Protein AF-A0A329MQJ5-F1 (afdb_monomer)

Secondary structure (DSSP, 8-state):
--------GGGSSS--EEEETTEEEE--TTTTTTSPPPPBPTTS-B--------------------------------------------------HHHHHHHHHHHHHHHHHHHHHHHHHHHHHHHHHHT-SSHHHHHHHHHHHHHHHHHHHH---HHHHHHHHHHHHHHHHHHHHHHHHHHHHHHHHHTTSGGGTTGGGTHHHHHHHHHHHT--HHHHHIIIIIHHHHHHHHHHHHHHHHHHHHHHHHHH----SS---------S--HHHHHHHHHTT--HHHHHHHHT-

Mean predicted aligned error: 21.63 Å

Foldseek 3Di:
DDDDDDDDPPPPPDDQWDQDPNDTDRDDVVVVPPDDDQDQDPVRDGDDPPDDDDDDPDDDDDDDDDDPDDPPDDDDDDDDDDDDDDDDPDDDDPPPVVVVVVVVVVVVVVVVVVVVVVVVVVVVVQCVVVVHDDPVVSVVVVLQVQLVVCCVVVVHDSVVSSVVSVVVVVVVVVVVVVLVVQLVVLLVVQCVDPLCVPCVVCSVVLSVVCVVVVHHSVVSCCVPCVVVSVVVVVVVVVVVVVVVVVVVVVVVPPPPPDPPDPPPPPLPDDPVLCVVCVVVVHDSNVSSVVVVD

Organism: NCBI:txid450362

Solvent-accessible surface area (backbone atoms only — not comparable to full-atom values): 18579 Å² total; per-residue (Å²): 139,85,82,85,83,83,78,79,79,76,84,79,78,81,77,68,58,56,73,59,94,91,44,75,44,74,65,66,76,73,76,66,71,80,61,81,74,82,58,67,44,99,85,74,47,76,67,77,84,86,79,79,90,75,93,74,91,77,81,78,80,87,78,87,76,87,76,84,73,82,81,80,76,82,80,80,88,76,81,87,80,91,76,92,73,78,88,71,90,72,73,89,68,79,82,54,58,67,58,55,49,53,52,50,51,51,50,53,54,50,52,53,50,53,51,50,51,53,50,50,53,50,51,53,50,50,26,60,74,73,72,40,91,49,70,67,59,45,51,53,50,52,48,52,53,51,11,49,50,46,13,67,76,70,74,46,54,56,68,60,22,43,52,50,52,51,52,52,48,55,50,51,50,51,52,50,49,54,49,52,50,50,53,51,52,48,52,57,56,44,46,73,41,78,86,40,63,63,47,78,84,43,42,70,67,36,48,57,49,19,69,74,70,74,49,51,64,65,58,44,42,46,75,74,40,39,73,58,49,50,55,52,50,52,50,51,50,50,52,51,51,49,53,51,48,51,52,54,48,60,73,67,63,81,76,67,95,60,91,71,72,82,68,69,80,76,65,96,58,55,76,68,53,45,53,50,19,56,73,71,74,41,56,57,73,61,47,55,60,67,73,77,111

Radius of gyration: 38.54 Å; Cα contacts (8 Å, |Δi|>4): 101; chains: 1; bounding box: 88×79×105 Å

Sequence (293 aa):
MKQPINMNLQLFAGETSVEMGGVTFEIDPSELQDRPEPRMGDDGSIEIDEEREGDEDERFDEDEEELHRESGSYQLSGEEHEDRRREEEVKPEKDNSAAKAAIAERKKWQAKLEEEKKKSAATEKLMKLVGVTSLDDLQAKLDAVQAQRIAQESGITPQQAQVQVQQQRELEEMRRDIRNQKFEAEATRLKTDPFFADIDHYREEYQEIAERTGQSLEDVYWAKRGRERMKEREREIEQTLQANRSKKQAAKVDTSVSGGTKQKPKSTLTPDQMAIAKLAGMKPEEYAKYIKK

pLDDT: mean 72.46, std 18.66, range [34.0, 95.0]

Structure (mmCIF, N/CA/C/O backbone):
data_AF-A0A329MQJ5-F1
#
_entry.id   AF-A0A329MQJ5-F1
#
loop_
_atom_site.group_PDB
_atom_site.id
_atom_site.type_symbol
_atom_site.label_atom_id
_atom_site.label_alt_id
_atom_site.label_comp_id
_atom_site.label_asym_id
_atom_site.label_entity_id
_atom_site.label_seq_id
_atom_site.pdbx_PDB_ins_code
_atom_site.Cartn_x
_atom_site.Cartn_y
_atom_site.Cartn_z
_atom_site.occupancy
_atom_site.B_iso_or_equiv
_atom_site.auth_seq_id
_atom_site.auth_comp_id
_atom_site.auth_asym_id
_atom_site.auth_atom_id
_atom_site.pdbx_PDB_model_num
ATOM 1 N N . MET A 1 1 ? -28.995 -15.278 -32.150 1.00 39.53 1 MET A N 1
ATOM 2 C CA . MET A 1 1 ? -30.276 -14.633 -31.795 1.00 39.53 1 MET A CA 1
ATOM 3 C C . MET A 1 1 ? -30.108 -14.029 -30.407 1.00 39.53 1 MET A C 1
ATOM 5 O O . MET A 1 1 ? -29.876 -14.785 -29.477 1.00 39.53 1 MET A O 1
ATOM 9 N N . LYS A 1 2 ? -30.084 -12.696 -30.285 1.00 42.50 2 LYS A N 1
ATOM 10 C CA . LYS A 1 2 ? -29.995 -11.974 -29.002 1.00 42.50 2 LYS A CA 1
ATOM 11 C C . LYS A 1 2 ? -31.377 -11.388 -28.718 1.00 42.50 2 LYS A C 1
ATOM 13 O O . LYS A 1 2 ? -31.898 -10.681 -29.575 1.00 42.50 2 LYS A O 1
ATOM 18 N N . GLN A 1 3 ? -31.972 -11.723 -27.578 1.00 47.84 3 GLN A N 1
ATOM 19 C CA . GLN A 1 3 ? -33.221 -11.101 -27.137 1.00 47.84 3 GLN A CA 1
ATOM 20 C C . GLN A 1 3 ? -32.910 -9.800 -26.381 1.00 47.84 3 GLN A C 1
ATOM 22 O O . GLN A 1 3 ? -31.957 -9.788 -25.598 1.00 47.84 3 GLN A O 1
ATOM 27 N N . PRO A 1 4 ? -33.663 -8.712 -26.613 1.00 53.50 4 PRO A N 1
ATOM 28 C CA . PRO A 1 4 ? -33.534 -7.493 -25.829 1.00 53.50 4 PRO A CA 1
ATOM 29 C C . PRO A 1 4 ? -34.185 -7.672 -24.451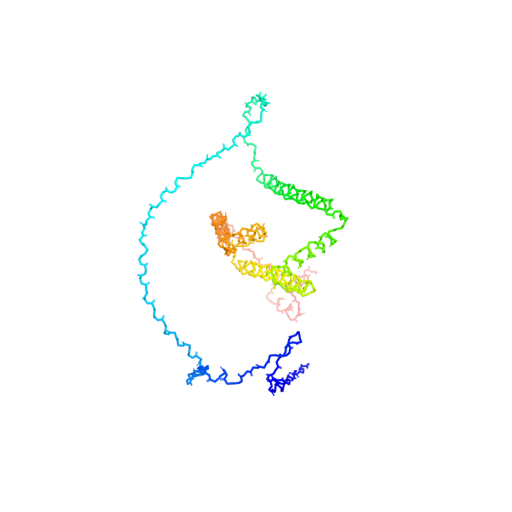 1.00 53.50 4 PRO A C 1
ATOM 31 O O . PRO A 1 4 ? -35.297 -8.186 -24.334 1.00 53.50 4 PRO A O 1
ATOM 34 N N . ILE A 1 5 ? -33.475 -7.238 -23.411 1.00 56.94 5 ILE A N 1
ATOM 35 C CA . ILE A 1 5 ? -33.982 -7.147 -22.040 1.00 56.94 5 ILE A CA 1
ATOM 36 C C . ILE A 1 5 ? -34.772 -5.837 -21.947 1.00 56.94 5 ILE A C 1
ATOM 38 O O . ILE A 1 5 ? -34.187 -4.758 -22.016 1.00 56.94 5 ILE A O 1
ATOM 42 N N . ASN A 1 6 ? -36.096 -5.929 -21.807 1.00 48.50 6 ASN A N 1
ATOM 43 C CA . ASN A 1 6 ? -36.936 -4.789 -21.443 1.00 48.50 6 ASN A CA 1
ATOM 44 C C . ASN A 1 6 ? -36.787 -4.537 -19.939 1.00 48.50 6 ASN A C 1
ATOM 46 O O . ASN A 1 6 ? -37.236 -5.351 -19.133 1.00 48.50 6 ASN A O 1
ATOM 50 N N . MET A 1 7 ? -36.167 -3.418 -19.563 1.00 50.75 7 MET A N 1
ATOM 51 C CA . MET A 1 7 ? -36.185 -2.939 -18.181 1.00 50.75 7 MET A CA 1
ATOM 52 C C . MET A 1 7 ? -37.433 -2.083 -17.965 1.00 50.75 7 MET A C 1
ATOM 54 O O . MET A 1 7 ? -37.649 -1.089 -18.656 1.00 50.75 7 MET A O 1
ATOM 58 N N . ASN A 1 8 ? -38.274 -2.504 -17.024 1.00 47.22 8 ASN A N 1
ATOM 59 C CA . ASN A 1 8 ? -39.517 -1.833 -16.678 1.00 47.22 8 ASN A CA 1
ATOM 60 C C . ASN A 1 8 ? -39.201 -0.677 -15.709 1.00 47.22 8 ASN A C 1
ATOM 62 O O . ASN A 1 8 ? -38.964 -0.903 -14.527 1.00 47.22 8 ASN A O 1
ATOM 66 N N . LEU A 1 9 ? -39.145 0.556 -16.222 1.00 52.09 9 LEU A N 1
ATOM 67 C CA . LEU A 1 9 ? -38.768 1.776 -15.484 1.00 52.09 9 LEU A CA 1
ATOM 68 C C . LEU A 1 9 ? -39.899 2.368 -14.614 1.00 52.09 9 LEU A C 1
ATOM 70 O O . LEU A 1 9 ? -39.769 3.474 -14.103 1.00 52.09 9 LEU A O 1
ATOM 74 N N . GLN A 1 10 ? -41.008 1.653 -14.412 1.00 53.88 10 GLN A N 1
ATOM 75 C CA . GLN A 1 10 ? -42.170 2.167 -13.669 1.00 53.88 10 GLN A CA 1
ATOM 76 C C . GLN A 1 10 ? -42.069 2.075 -12.134 1.00 53.88 10 GLN A C 1
ATOM 78 O O . GLN A 1 10 ? -43.002 2.482 -11.453 1.00 53.88 10 GLN A O 1
ATOM 83 N N . LEU A 1 11 ? -40.959 1.591 -11.569 1.00 51.09 11 LEU A N 1
ATOM 84 C CA . LEU A 1 11 ? -40.804 1.422 -10.113 1.00 51.09 11 LEU A CA 1
ATOM 85 C C . LEU A 1 11 ? -40.218 2.637 -9.366 1.00 51.09 11 LEU A C 1
ATOM 87 O O . LEU A 1 11 ? -40.060 2.566 -8.157 1.00 51.09 11 LEU A O 1
ATOM 91 N N . PHE A 1 12 ? -39.919 3.750 -10.045 1.00 53.41 12 PHE A N 1
ATOM 92 C CA . PHE A 1 12 ? -39.287 4.929 -9.419 1.00 53.41 12 PHE A CA 1
ATOM 93 C C . PHE A 1 12 ? -40.183 6.169 -9.310 1.00 53.41 12 PHE A C 1
ATOM 95 O O . PHE A 1 12 ? -39.727 7.223 -8.878 1.00 53.41 12 PHE A O 1
ATOM 102 N N . ALA A 1 13 ? -41.456 6.068 -9.684 1.00 50.16 13 ALA A N 1
ATOM 103 C CA . ALA A 1 13 ? -42.393 7.182 -9.611 1.00 50.16 13 ALA A CA 1
ATOM 104 C C . ALA A 1 13 ? -43.519 6.841 -8.629 1.00 50.16 13 ALA A C 1
ATOM 106 O O . ALA A 1 13 ? -44.589 6.410 -9.052 1.00 50.16 13 ALA A O 1
ATOM 107 N N . GLY A 1 14 ? -43.291 6.996 -7.320 1.00 51.22 14 GLY A N 1
ATOM 108 C CA . GLY A 1 14 ? -44.418 6.904 -6.388 1.00 51.22 14 GLY A CA 1
ATOM 109 C C . GLY A 1 14 ? -44.156 6.967 -4.889 1.00 51.22 14 GLY A C 1
ATOM 110 O O . GLY A 1 14 ? -45.085 7.312 -4.169 1.00 51.22 14 GLY A O 1
ATOM 111 N N . GLU A 1 15 ? -42.956 6.674 -4.388 1.00 52.16 15 GLU A N 1
ATOM 112 C CA . GLU A 1 15 ? -42.763 6.540 -2.935 1.00 52.16 15 GLU A CA 1
ATOM 113 C C . GLU A 1 15 ? -41.893 7.678 -2.380 1.00 52.16 15 GLU A C 1
ATOM 115 O O . GLU A 1 15 ? -40.676 7.691 -2.527 1.00 52.16 15 GLU A O 1
ATOM 120 N N . THR A 1 16 ? -42.541 8.663 -1.746 1.00 56.72 16 THR A N 1
ATOM 121 C CA . THR A 1 16 ? -41.926 9.810 -1.041 1.00 56.72 16 THR A CA 1
ATOM 122 C C . THR A 1 16 ? -41.470 9.478 0.384 1.00 56.72 16 THR A C 1
ATOM 124 O O . THR A 1 16 ? -41.260 10.372 1.201 1.00 56.72 16 THR A O 1
ATOM 127 N N . SER A 1 17 ? -41.307 8.196 0.701 1.00 53.53 17 SER A N 1
ATOM 128 C CA . SER A 1 17 ? -40.810 7.742 1.997 1.00 53.53 17 SER A CA 1
ATOM 129 C C . SER A 1 17 ? -39.800 6.624 1.792 1.00 53.53 17 SER A C 1
ATOM 131 O O . SER A 1 17 ? -40.142 5.569 1.260 1.00 53.53 17 SER A O 1
ATOM 133 N N . VAL A 1 18 ? -38.562 6.853 2.222 1.00 61.03 18 VAL A N 1
ATOM 134 C CA . VAL A 1 18 ? -37.507 5.835 2.226 1.00 61.03 18 VAL A CA 1
ATOM 135 C C . VAL A 1 18 ? -37.372 5.322 3.653 1.00 61.03 18 VAL A C 1
ATOM 137 O O . VAL A 1 18 ? -37.098 6.092 4.574 1.00 61.03 18 VAL A O 1
ATOM 140 N N . GLU A 1 19 ? -37.587 4.022 3.842 1.00 50.19 19 GLU A N 1
ATOM 141 C CA . GLU A 1 19 ? -37.401 3.361 5.130 1.00 50.19 19 GLU A CA 1
ATOM 142 C C . GLU A 1 19 ? -36.020 2.693 5.149 1.00 50.19 19 GLU A C 1
ATOM 144 O O . GLU A 1 19 ? -35.777 1.689 4.478 1.00 50.19 19 GLU A O 1
ATOM 149 N N . MET A 1 20 ? -35.086 3.274 5.904 1.00 55.41 20 MET A N 1
ATOM 150 C CA . MET A 1 20 ? -33.762 2.694 6.136 1.00 55.41 20 MET A CA 1
ATOM 151 C C . MET A 1 20 ? -33.624 2.365 7.619 1.00 55.41 20 MET A C 1
ATOM 153 O O . MET A 1 20 ? -33.700 3.243 8.474 1.00 55.41 20 MET A O 1
ATOM 157 N N . GLY A 1 21 ? -33.433 1.083 7.935 1.00 55.72 21 GLY A N 1
ATOM 158 C CA . GLY A 1 21 ? -33.165 0.640 9.308 1.00 55.72 21 GLY A CA 1
ATOM 159 C C . GLY A 1 21 ? -34.307 0.888 10.304 1.00 55.72 21 GLY A C 1
ATOM 160 O O . GLY A 1 21 ? -34.035 1.090 11.483 1.00 55.72 21 GLY A O 1
ATOM 161 N N . GLY A 1 22 ? -35.567 0.888 9.851 1.00 61.03 22 GLY A N 1
ATOM 162 C CA . GLY A 1 22 ? -36.739 1.128 10.707 1.00 61.03 22 GLY A CA 1
ATOM 163 C C . GLY A 1 22 ? -36.986 2.602 11.048 1.00 61.03 22 GLY A C 1
ATOM 164 O O . GLY A 1 22 ? -37.765 2.897 11.952 1.00 61.03 22 GLY A O 1
ATOM 165 N N . VAL A 1 23 ? -36.322 3.522 10.342 1.00 42.56 23 VAL A N 1
ATOM 166 C CA . VAL A 1 23 ? -36.586 4.961 10.402 1.00 42.56 23 VAL A CA 1
ATOM 167 C C . VAL A 1 23 ? -37.145 5.399 9.052 1.00 42.56 23 VAL A C 1
ATOM 169 O O . VAL A 1 23 ? -36.488 5.261 8.018 1.00 42.56 23 VAL A O 1
ATOM 172 N N . THR A 1 24 ? -38.373 5.908 9.065 1.00 62.16 24 THR A N 1
ATOM 173 C CA . THR A 1 24 ? -39.039 6.500 7.902 1.00 62.16 24 THR A CA 1
ATOM 174 C C . THR A 1 24 ? -38.598 7.950 7.742 1.00 62.16 24 THR A C 1
ATOM 176 O O . THR A 1 24 ? -38.881 8.778 8.609 1.00 62.16 24 THR A O 1
ATOM 179 N N . PHE A 1 25 ? -37.919 8.261 6.637 1.00 53.84 25 PHE A N 1
ATOM 180 C CA . PHE A 1 25 ? -37.634 9.638 6.235 1.00 53.84 25 PHE A CA 1
ATOM 181 C C . PHE A 1 25 ? -38.758 10.142 5.326 1.00 53.84 25 PHE A C 1
ATOM 183 O O . PHE A 1 25 ? -38.901 9.667 4.198 1.00 53.84 25 PHE A O 1
ATOM 190 N N . GLU A 1 26 ? -39.554 11.092 5.819 1.00 60.88 26 GLU A N 1
ATOM 191 C CA . GLU A 1 26 ? -40.477 11.877 4.994 1.00 60.88 26 GLU A CA 1
ATOM 192 C C . GLU A 1 26 ? -39.685 13.013 4.342 1.00 60.88 26 GLU A C 1
ATOM 194 O O . GLU A 1 26 ? -39.163 13.894 5.024 1.00 60.88 26 GLU A O 1
ATOM 199 N N . ILE A 1 27 ? -39.545 12.963 3.017 1.00 58.12 27 ILE A N 1
ATOM 200 C CA . ILE A 1 27 ? -38.920 14.043 2.250 1.00 58.12 27 ILE A CA 1
ATOM 201 C C . ILE A 1 27 ? -40.009 15.083 1.991 1.00 58.12 27 ILE A C 1
ATOM 203 O O . ILE A 1 27 ? -40.957 14.797 1.258 1.00 58.12 27 ILE A O 1
ATOM 207 N N . ASP A 1 28 ? -39.886 16.268 2.592 1.00 63.62 28 ASP A N 1
ATOM 208 C CA . ASP A 1 28 ? -40.798 17.385 2.340 1.00 63.62 28 ASP A CA 1
ATOM 209 C C . ASP A 1 28 ? -40.612 17.872 0.887 1.00 63.62 28 ASP A C 1
ATOM 211 O O . ASP A 1 28 ? -39.549 18.396 0.535 1.00 63.62 28 ASP A O 1
ATOM 215 N N . PRO A 1 29 ? -41.614 17.700 0.004 1.00 62.28 29 PRO A N 1
ATOM 216 C CA . PRO A 1 29 ? -41.489 18.052 -1.407 1.00 62.28 29 PRO A CA 1
ATOM 217 C C . PRO A 1 29 ? -41.356 19.565 -1.645 1.00 62.28 29 PRO A C 1
ATOM 219 O O . PRO A 1 29 ? -41.064 19.971 -2.771 1.00 62.28 29 PRO A O 1
ATOM 222 N N . SER A 1 30 ? -41.559 20.403 -0.621 1.00 63.78 30 SER A N 1
ATOM 223 C CA . SER A 1 30 ? -41.384 21.854 -0.726 1.00 63.78 30 SER A CA 1
ATOM 224 C C . SER A 1 30 ? -39.915 22.305 -0.691 1.00 63.78 30 SER A C 1
ATOM 226 O O . SER A 1 30 ? -39.595 23.317 -1.311 1.00 63.78 30 SER A O 1
ATOM 228 N N . GLU A 1 31 ? -38.990 21.528 -0.107 1.00 58.69 31 GLU A N 1
ATOM 229 C CA . GLU A 1 31 ? -37.547 21.855 -0.111 1.00 58.69 31 GLU A CA 1
ATOM 230 C C . GLU A 1 31 ? -36.870 21.636 -1.478 1.00 58.69 31 GLU A C 1
ATOM 232 O O . GLU A 1 31 ? -35.771 22.130 -1.729 1.00 58.69 31 GLU A O 1
ATOM 237 N N . LEU A 1 32 ? -37.524 20.924 -2.400 1.00 57.53 32 LEU A N 1
ATOM 238 C CA . LEU A 1 32 ? -37.012 20.673 -3.752 1.00 57.53 32 LEU A CA 1
ATOM 239 C C . LEU A 1 32 ? -37.339 21.784 -4.764 1.00 57.53 32 LEU A C 1
ATOM 241 O O . LEU A 1 32 ? -36.828 21.730 -5.881 1.00 57.53 32 LEU A O 1
ATOM 245 N N . GLN A 1 33 ? -38.156 22.782 -4.401 1.00 59.47 33 GLN A N 1
ATOM 246 C CA . GLN A 1 33 ? -38.598 23.836 -5.330 1.00 59.47 33 GLN A CA 1
ATOM 247 C C . GLN A 1 33 ? -37.603 24.992 -5.516 1.00 59.47 33 GLN A C 1
ATOM 249 O O . GLN A 1 33 ? -37.703 25.693 -6.518 1.00 59.47 33 GLN A O 1
ATOM 254 N N . ASP A 1 34 ? -36.613 25.155 -4.632 1.00 57.91 34 ASP A N 1
ATOM 255 C CA . ASP A 1 34 ? -35.621 26.246 -4.714 1.00 57.91 34 ASP A CA 1
ATOM 256 C C . ASP A 1 34 ? -34.284 25.833 -5.356 1.00 57.91 34 ASP A C 1
ATOM 258 O O . ASP A 1 34 ? -33.310 26.592 -5.354 1.00 57.91 34 ASP A O 1
ATOM 262 N N . ARG A 1 35 ? -34.201 24.633 -5.947 1.00 57.66 35 ARG A N 1
ATOM 263 C CA . ARG A 1 35 ? -33.030 24.266 -6.750 1.00 57.66 35 ARG A CA 1
ATOM 264 C C . ARG A 1 35 ? -33.131 24.924 -8.130 1.00 57.66 35 ARG A C 1
ATOM 266 O O . ARG A 1 35 ? -34.089 24.637 -8.845 1.00 57.66 35 ARG A O 1
ATOM 273 N N . PRO A 1 36 ? -32.159 25.763 -8.537 1.00 60.50 36 PRO A N 1
ATOM 274 C CA . PRO A 1 36 ? -32.173 26.363 -9.864 1.00 60.50 36 PRO A CA 1
ATOM 275 C C . PRO A 1 36 ? -32.143 25.253 -10.916 1.00 60.50 36 PRO A C 1
ATOM 277 O O . PRO A 1 36 ? -31.248 24.403 -10.911 1.00 60.50 36 PRO A O 1
ATOM 280 N N . GLU A 1 37 ? -33.148 25.234 -11.792 1.00 60.88 37 GLU A N 1
ATOM 281 C CA . GLU A 1 37 ? -33.177 24.291 -12.903 1.00 60.88 37 GLU A CA 1
ATOM 282 C C . GLU A 1 37 ? -31.973 24.556 -13.822 1.00 60.88 37 GLU A C 1
ATOM 284 O O . GLU A 1 37 ? -31.730 25.711 -14.193 1.00 60.88 37 GLU A O 1
ATOM 289 N N . PRO A 1 38 ? -31.206 23.519 -14.205 1.00 60.38 38 PRO A N 1
ATOM 290 C CA . PRO A 1 38 ? -30.129 23.683 -15.166 1.00 60.38 38 PRO A CA 1
ATOM 291 C C . PRO A 1 38 ? -30.728 24.140 -16.499 1.00 60.38 38 PRO A C 1
ATOM 293 O O . PRO A 1 38 ? -31.545 23.440 -17.102 1.00 60.38 38 PRO A O 1
ATOM 296 N N . ARG A 1 39 ? -30.333 25.329 -16.960 1.00 61.16 39 ARG A N 1
ATOM 297 C CA . ARG A 1 39 ? -30.711 25.823 -18.286 1.00 61.16 39 ARG A CA 1
ATOM 298 C C . ARG A 1 39 ? -30.027 24.953 -19.339 1.00 61.16 39 ARG A C 1
ATOM 300 O O . ARG A 1 39 ? -28.804 24.867 -19.377 1.00 61.16 39 ARG A O 1
ATOM 307 N N . MET A 1 40 ? -30.821 24.290 -20.177 1.00 54.69 40 MET A N 1
ATOM 308 C CA . MET A 1 40 ? -30.304 23.644 -21.383 1.00 54.69 40 MET A CA 1
ATOM 309 C C . MET A 1 40 ? -30.074 24.702 -22.461 1.00 54.69 40 MET A C 1
ATOM 311 O O . MET A 1 40 ? -30.982 25.481 -22.759 1.00 54.69 40 MET A O 1
ATOM 315 N N . GLY A 1 41 ? -28.879 24.699 -23.051 1.00 63.12 41 GLY A N 1
ATOM 316 C CA . GLY A 1 41 ? -28.589 25.450 -24.267 1.00 63.12 41 GLY A CA 1
ATOM 317 C C . GLY A 1 41 ? -29.381 24.910 -25.464 1.00 63.12 41 GLY A C 1
ATOM 318 O O . GLY A 1 41 ? -29.843 23.767 -25.469 1.00 63.12 41 GLY A O 1
ATOM 319 N N . ASP A 1 42 ? -29.525 25.731 -26.505 1.00 70.06 42 ASP A N 1
ATOM 320 C CA . ASP A 1 42 ? -30.277 25.418 -27.739 1.00 70.06 42 ASP A CA 1
ATOM 321 C C . ASP A 1 42 ? -29.644 24.266 -28.563 1.00 70.06 42 ASP A C 1
ATOM 323 O O . ASP A 1 42 ? -30.228 23.760 -29.520 1.00 70.06 42 ASP A O 1
ATOM 327 N N . ASP A 1 43 ? -28.449 23.805 -28.177 1.00 71.44 43 ASP A N 1
ATOM 328 C CA . ASP A 1 43 ? -27.745 22.651 -28.748 1.00 71.44 43 ASP A CA 1
ATOM 329 C C . ASP A 1 43 ? -27.830 21.372 -27.884 1.00 71.44 43 ASP A C 1
ATOM 331 O O . ASP A 1 43 ? -27.272 20.334 -28.250 1.00 71.44 43 ASP A O 1
ATOM 335 N N . GLY A 1 44 ? -28.551 21.419 -26.757 1.00 63.25 44 GLY A N 1
ATOM 336 C CA . GLY A 1 44 ? -28.695 20.304 -25.820 1.00 63.25 44 GLY A CA 1
ATOM 337 C C . GLY A 1 44 ? -27.508 20.104 -24.873 1.00 63.25 44 GLY A C 1
ATOM 338 O O . GLY A 1 44 ? -27.458 19.082 -24.183 1.00 63.25 44 GLY A O 1
ATOM 339 N N . SER A 1 45 ? -26.559 21.044 -24.817 1.00 62.69 45 SER A N 1
ATOM 340 C CA . SER A 1 45 ? -25.507 21.060 -23.800 1.00 62.69 45 SER A CA 1
ATOM 341 C C . SER A 1 45 ? -25.983 21.740 -22.505 1.00 62.69 45 SER A C 1
ATOM 343 O O . SER A 1 45 ? -26.823 22.642 -22.510 1.00 62.69 45 SER A O 1
ATOM 345 N N . ILE A 1 46 ? -25.504 21.239 -21.362 1.00 53.91 46 ILE A N 1
ATOM 346 C CA . ILE A 1 46 ? -25.746 21.830 -20.040 1.00 53.91 46 ILE A CA 1
ATOM 347 C C . ILE A 1 46 ? -24.663 22.892 -19.844 1.00 53.91 46 ILE A C 1
ATOM 349 O O . ILE A 1 46 ? -23.493 22.545 -19.673 1.00 53.91 46 ILE A O 1
ATOM 353 N N . GLU A 1 47 ? -25.049 24.165 -19.878 1.00 51.31 47 GLU A N 1
ATOM 354 C CA . GLU A 1 47 ? -24.153 25.278 -19.563 1.00 51.31 47 GLU A CA 1
ATOM 355 C C . GLU A 1 47 ? -23.974 25.339 -18.039 1.00 51.31 47 GLU A C 1
ATOM 357 O O . GLU A 1 47 ? -24.900 25.659 -17.291 1.00 51.31 47 GLU A O 1
ATOM 362 N N . ILE A 1 48 ? -22.790 24.948 -17.567 1.00 53.50 48 ILE A N 1
ATOM 363 C CA . ILE A 1 48 ? -22.373 25.146 -16.178 1.00 53.50 48 ILE A CA 1
ATOM 364 C C . ILE A 1 48 ? -21.797 26.558 -16.107 1.00 53.50 48 ILE A C 1
ATOM 366 O O . ILE A 1 48 ? -20.774 26.838 -16.724 1.00 53.50 48 ILE A O 1
ATOM 370 N N . ASP A 1 49 ? -22.493 27.431 -15.386 1.00 50.41 49 ASP A N 1
ATOM 371 C CA . ASP A 1 49 ? -22.138 28.835 -15.185 1.00 50.41 49 ASP A CA 1
ATOM 372 C C . ASP A 1 49 ? -20.877 28.926 -14.298 1.00 50.41 49 ASP A C 1
ATOM 374 O O . ASP A 1 49 ? -20.949 28.938 -13.067 1.00 50.41 49 ASP A O 1
ATOM 378 N N . GLU A 1 50 ? -19.694 28.879 -14.919 1.00 55.94 50 GLU A N 1
ATOM 379 C CA . GLU A 1 50 ? -18.396 29.133 -14.280 1.00 55.94 50 GLU A CA 1
ATOM 380 C C . GLU A 1 50 ? -18.155 30.647 -14.146 1.00 55.94 50 GLU A C 1
ATOM 382 O O . GLU A 1 50 ? -17.233 31.203 -14.733 1.00 55.94 50 GLU A O 1
ATOM 387 N N . GLU A 1 51 ? -18.959 31.327 -13.331 1.00 52.81 51 GLU A N 1
ATOM 388 C CA . GLU A 1 51 ? -18.605 32.651 -12.810 1.00 52.81 51 GLU A CA 1
ATOM 389 C C . GLU A 1 51 ? -18.549 32.610 -11.281 1.00 52.81 51 GLU A C 1
ATOM 391 O O . GLU A 1 51 ? -19.518 32.854 -10.561 1.00 52.81 51 GLU A O 1
ATOM 396 N N . ARG A 1 52 ? -17.355 32.307 -10.765 1.00 47.34 52 ARG A N 1
ATOM 397 C CA . ARG A 1 52 ? -16.941 32.756 -9.435 1.00 47.34 52 ARG A CA 1
ATOM 398 C C . ARG A 1 52 ? -15.488 33.212 -9.489 1.00 47.34 52 ARG A C 1
ATOM 400 O O . ARG A 1 52 ? -14.583 32.516 -9.041 1.00 47.34 52 ARG A O 1
ATOM 407 N N . GLU A 1 53 ? -15.301 34.402 -10.056 1.00 51.19 53 GLU A N 1
ATOM 408 C CA . GLU A 1 53 ? -14.164 35.263 -9.740 1.00 51.19 53 GLU A CA 1
ATOM 409 C C . GLU A 1 53 ? -14.217 35.605 -8.246 1.00 51.19 53 GLU A C 1
ATOM 411 O O . GLU A 1 53 ? -15.208 36.122 -7.727 1.00 51.19 53 GLU A O 1
ATOM 416 N N . GLY A 1 54 ? -13.144 35.259 -7.547 1.00 43.97 54 GLY A N 1
ATOM 417 C CA . GLY A 1 54 ? -12.884 35.627 -6.166 1.00 43.97 54 GLY A CA 1
ATOM 418 C C . GLY A 1 54 ? -11.398 35.904 -6.036 1.00 43.97 54 GLY A C 1
ATOM 419 O O . GLY A 1 54 ? -10.646 35.031 -5.614 1.00 43.97 54 GLY A O 1
ATOM 420 N N . ASP A 1 55 ? -11.005 37.098 -6.473 1.00 48.62 55 ASP A N 1
ATOM 421 C CA . ASP A 1 55 ? -9.734 37.734 -6.145 1.00 48.62 55 ASP A CA 1
ATOM 422 C C . ASP A 1 55 ? -9.654 37.944 -4.628 1.00 48.62 55 ASP A C 1
ATOM 424 O O . ASP A 1 55 ? -10.299 38.846 -4.096 1.00 48.62 55 ASP A O 1
ATOM 428 N N . GLU A 1 56 ? -8.830 37.158 -3.937 1.00 49.47 56 GLU A N 1
ATOM 429 C CA . GLU A 1 56 ? -8.272 37.551 -2.642 1.00 49.47 56 GLU A CA 1
ATOM 430 C C . GLU A 1 56 ? -6.765 37.254 -2.635 1.00 49.47 56 GLU A C 1
ATOM 432 O O . GLU A 1 56 ? -6.302 36.141 -2.385 1.00 49.47 56 GLU A O 1
ATOM 437 N N . ASP A 1 57 ? -6.005 38.303 -2.963 1.00 47.66 57 ASP A N 1
ATOM 438 C CA . ASP A 1 57 ? -4.577 38.463 -2.695 1.00 47.66 57 ASP A CA 1
ATOM 439 C C . ASP A 1 57 ? -4.316 38.392 -1.174 1.00 47.66 57 ASP A C 1
ATOM 441 O O . ASP A 1 57 ? -4.221 39.419 -0.495 1.00 47.66 57 ASP A O 1
ATOM 445 N N . GLU A 1 58 ? -4.150 37.194 -0.614 1.00 47.53 58 GLU A N 1
ATOM 446 C CA . GLU A 1 58 ? -3.526 37.038 0.705 1.00 47.53 58 GLU A CA 1
ATOM 447 C C . GLU A 1 58 ? -2.001 36.983 0.557 1.00 47.53 58 GLU A C 1
ATOM 449 O O . GLU A 1 58 ? -1.381 35.949 0.298 1.00 47.53 58 GLU A O 1
ATOM 454 N N . ARG A 1 59 ? -1.384 38.155 0.735 1.00 45.94 59 ARG A N 1
ATOM 455 C CA . ARG A 1 59 ? 0.043 38.293 1.033 1.00 45.94 59 ARG A CA 1
ATOM 456 C C . ARG A 1 59 ? 0.307 37.652 2.393 1.00 45.94 59 ARG A C 1
ATOM 458 O O . ARG A 1 59 ? -0.032 38.231 3.420 1.00 45.94 59 ARG A O 1
ATOM 465 N N . PHE A 1 60 ? 0.905 36.467 2.392 1.00 40.31 60 PHE A N 1
ATOM 466 C CA . PHE A 1 60 ? 1.481 35.886 3.598 1.00 40.31 60 PHE A CA 1
ATOM 467 C C . PHE A 1 60 ? 2.834 36.549 3.852 1.00 40.31 60 PHE A C 1
ATOM 469 O O . PHE A 1 60 ? 3.793 36.323 3.113 1.00 40.31 60 PHE A O 1
ATOM 476 N N . ASP A 1 61 ? 2.871 37.404 4.871 1.00 43.25 61 ASP A N 1
ATOM 477 C CA . ASP A 1 61 ? 4.102 37.929 5.442 1.00 43.25 61 ASP A CA 1
ATOM 478 C C . ASP A 1 61 ? 4.945 36.758 5.982 1.00 43.25 61 ASP A C 1
ATOM 480 O O . ASP A 1 61 ? 4.486 35.928 6.772 1.00 43.25 61 ASP A O 1
ATOM 484 N N . GLU A 1 62 ? 6.179 36.672 5.486 1.00 48.84 62 GLU A N 1
ATOM 485 C CA . GLU A 1 62 ? 7.231 35.784 5.971 1.00 48.84 62 GLU A CA 1
ATOM 486 C C . GLU A 1 62 ? 7.702 36.269 7.349 1.00 48.84 62 GLU A C 1
ATOM 488 O O . GLU A 1 62 ? 8.579 37.125 7.435 1.00 48.84 62 GLU A O 1
ATOM 493 N N . ASP A 1 63 ? 7.152 35.700 8.423 1.00 46.25 63 ASP A N 1
ATOM 494 C CA . ASP A 1 63 ? 7.781 35.762 9.744 1.00 46.25 63 ASP A CA 1
ATOM 495 C C . ASP A 1 63 ? 8.597 34.482 9.992 1.00 46.25 63 ASP A C 1
ATOM 497 O O . ASP A 1 63 ? 8.094 33.397 10.298 1.00 46.25 63 ASP A O 1
ATOM 501 N N . GLU A 1 64 ? 9.906 34.652 9.808 1.00 53.94 64 GLU A N 1
ATOM 502 C CA . GLU A 1 64 ? 11.006 33.801 10.255 1.00 53.94 64 GLU A CA 1
ATOM 503 C C . GLU A 1 64 ? 10.935 33.591 11.784 1.00 53.94 64 GLU A C 1
ATOM 505 O O . GLU A 1 64 ? 11.438 34.400 12.563 1.00 53.94 64 GLU A O 1
ATOM 510 N N . GLU A 1 65 ? 10.360 32.473 12.242 1.00 47.66 65 GLU A N 1
ATOM 511 C CA . GLU A 1 65 ? 10.624 31.952 13.591 1.00 47.66 65 GLU A CA 1
ATOM 512 C C . GLU A 1 65 ? 11.560 30.736 13.539 1.00 47.66 65 GLU A C 1
ATOM 514 O O . GLU A 1 65 ? 11.188 29.587 13.279 1.00 47.66 65 GLU A O 1
ATOM 519 N N . GLU A 1 66 ? 12.824 31.033 13.826 1.00 49.81 66 GLU A N 1
ATOM 520 C CA . GLU A 1 66 ? 13.931 30.120 14.079 1.00 49.81 66 GLU A CA 1
ATOM 521 C C . GLU A 1 66 ? 13.661 29.276 15.344 1.00 49.81 66 GLU A C 1
ATOM 523 O O . GLU A 1 66 ? 14.081 29.595 16.458 1.00 49.81 66 GLU A O 1
ATOM 528 N N . LEU A 1 67 ? 12.945 28.158 15.193 1.00 44.25 67 LEU A N 1
ATOM 529 C CA . LEU A 1 67 ? 12.773 27.177 16.268 1.00 44.25 67 LEU A CA 1
ATOM 530 C C . LEU A 1 67 ? 14.028 26.307 16.425 1.00 44.25 67 LEU A C 1
ATOM 532 O O . LEU A 1 67 ? 14.151 25.208 15.877 1.00 44.25 67 LEU A O 1
ATOM 536 N N . HIS A 1 68 ? 14.940 26.795 17.265 1.00 49.00 68 HIS A N 1
ATOM 537 C CA . HIS A 1 68 ? 15.951 26.009 17.968 1.00 49.00 68 HIS A CA 1
ATOM 538 C C . HIS A 1 68 ? 15.296 24.801 18.667 1.00 49.00 68 HIS A C 1
ATOM 540 O O . HIS A 1 68 ? 14.744 24.917 19.762 1.00 49.00 68 HIS A O 1
ATOM 546 N N . ARG A 1 69 ? 15.380 23.607 18.063 1.00 44.22 69 ARG A N 1
ATOM 547 C CA . ARG A 1 69 ? 15.071 22.347 18.753 1.00 44.22 69 ARG A CA 1
ATOM 548 C C . ARG A 1 69 ? 16.354 21.601 19.086 1.00 44.22 69 ARG A C 1
ATOM 550 O O . ARG A 1 69 ? 16.944 20.895 18.274 1.00 44.22 69 ARG A O 1
ATOM 557 N N . GLU A 1 70 ? 16.758 21.816 20.328 1.00 39.22 70 GLU A N 1
ATOM 558 C CA . GLU A 1 70 ? 17.787 21.115 21.078 1.00 39.22 70 GLU A CA 1
ATOM 559 C C . GLU A 1 70 ? 17.605 19.590 20.963 1.00 39.22 70 GLU A C 1
ATOM 561 O O . GLU A 1 70 ? 16.664 18.990 21.485 1.00 39.22 70 GLU A O 1
ATOM 566 N N . SER A 1 71 ? 18.511 18.958 20.215 1.00 37.59 71 SER A N 1
ATOM 567 C CA . SER A 1 71 ? 18.613 17.508 20.068 1.00 37.59 71 SER A CA 1
ATOM 568 C C . SER A 1 71 ? 19.173 16.898 21.356 1.00 37.59 71 SER A C 1
ATOM 570 O O . SER A 1 71 ? 20.375 16.658 21.476 1.00 37.59 71 SER A O 1
ATOM 572 N N . GLY A 1 72 ? 18.296 16.617 22.319 1.00 34.50 72 GLY A N 1
ATOM 573 C CA . GLY A 1 72 ? 18.605 15.808 23.497 1.00 34.50 72 GLY A CA 1
ATOM 574 C C . GLY A 1 72 ? 18.774 14.329 23.136 1.00 34.50 72 GLY A C 1
ATOM 575 O O . GLY A 1 72 ? 17.834 13.542 23.239 1.00 34.50 72 GLY A O 1
ATOM 576 N N . SER A 1 73 ? 19.975 13.935 22.705 1.00 36.88 73 SER A N 1
ATOM 577 C CA . SER A 1 73 ? 20.345 12.531 22.524 1.00 36.88 73 SER A CA 1
ATOM 578 C C . SER A 1 73 ? 20.606 11.876 23.883 1.00 36.88 73 SER A C 1
ATOM 580 O O . SER A 1 73 ? 21.658 12.082 24.489 1.00 36.88 73 SER A O 1
ATOM 582 N N . TYR A 1 74 ? 19.672 11.049 24.351 1.00 39.47 74 TYR A N 1
ATOM 583 C CA . TYR A 1 74 ? 19.930 10.110 25.441 1.00 39.47 74 TYR A CA 1
ATOM 584 C C . TYR A 1 74 ? 20.867 9.001 24.939 1.00 39.47 74 TYR A C 1
ATOM 586 O O . TYR A 1 74 ? 20.445 8.045 24.290 1.00 39.47 74 TYR A O 1
ATOM 594 N N . GLN A 1 75 ? 22.159 9.150 25.235 1.00 38.84 75 GLN A N 1
ATOM 595 C CA . GLN A 1 75 ? 23.152 8.085 25.143 1.00 38.84 75 GLN A CA 1
ATOM 596 C C . GLN A 1 75 ? 22.908 7.085 26.280 1.00 38.84 75 GLN A C 1
ATOM 598 O O . GLN A 1 75 ? 23.246 7.342 27.434 1.00 38.84 75 GLN A O 1
ATOM 603 N N . LEU A 1 76 ? 22.330 5.928 25.957 1.00 40.38 76 LEU A N 1
ATOM 604 C CA . LEU A 1 76 ? 22.427 4.746 26.808 1.00 40.38 76 LEU A CA 1
ATOM 605 C C . LEU A 1 76 ? 23.731 4.020 26.467 1.00 40.38 76 LEU A C 1
ATOM 607 O O . LEU A 1 76 ? 23.854 3.346 25.449 1.00 40.38 76 LEU A O 1
ATOM 611 N N . SER A 1 77 ? 24.703 4.253 27.347 1.00 46.06 77 SER A N 1
ATOM 612 C CA . SER A 1 77 ? 25.932 3.492 27.548 1.00 46.06 77 SER A CA 1
ATOM 613 C C . SER A 1 77 ? 25.648 1.986 27.627 1.00 46.06 77 SER A C 1
ATOM 615 O O . SER A 1 77 ? 24.849 1.543 28.453 1.00 46.06 77 SER A O 1
ATOM 617 N N . GLY A 1 78 ? 26.310 1.220 26.760 1.00 34.00 78 GLY A N 1
ATOM 618 C CA . GLY A 1 78 ? 26.319 -0.240 26.736 1.00 34.00 78 GLY A CA 1
ATOM 619 C C . GLY A 1 78 ? 27.694 -0.728 26.288 1.00 34.00 78 GLY A C 1
ATOM 620 O O . GLY A 1 78 ? 27.918 -0.935 25.101 1.00 34.00 78 GLY A O 1
ATOM 621 N N . GLU A 1 79 ? 28.594 -0.772 27.266 1.00 39.12 79 GLU A N 1
ATOM 622 C CA . GLU A 1 79 ? 29.851 -1.522 27.400 1.00 39.12 79 GLU A CA 1
ATOM 623 C C . GLU A 1 79 ? 30.418 -2.270 26.171 1.00 39.12 79 GLU A C 1
ATOM 625 O O . GLU A 1 79 ? 29.875 -3.254 25.675 1.00 39.12 79 GLU A O 1
ATOM 630 N N . GLU A 1 80 ? 31.585 -1.774 25.750 1.00 43.41 80 GLU A N 1
ATOM 631 C CA . GLU A 1 80 ? 32.823 -2.492 25.414 1.00 43.41 80 GLU A CA 1
ATOM 632 C C . GLU A 1 80 ? 32.750 -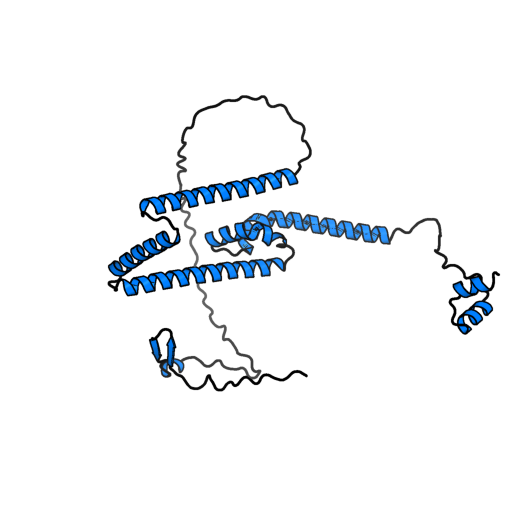3.976 25.004 1.00 43.41 80 GLU A C 1
ATOM 634 O O . GLU A 1 80 ? 32.631 -4.884 25.822 1.00 43.41 80 GLU A O 1
ATOM 639 N N . HIS A 1 81 ? 33.089 -4.224 23.737 1.00 37.47 81 HIS A N 1
ATOM 640 C CA . HIS A 1 81 ? 34.114 -5.219 23.424 1.00 37.47 81 HIS A CA 1
ATOM 641 C C . HIS A 1 81 ? 34.909 -4.762 22.191 1.00 37.47 81 HIS A C 1
ATOM 643 O O . HIS A 1 81 ? 34.436 -4.830 21.056 1.00 37.47 81 HIS A O 1
ATOM 649 N N . GLU A 1 82 ? 36.125 -4.255 22.427 1.00 43.84 82 GLU A N 1
ATOM 650 C CA . GLU A 1 82 ? 37.152 -4.108 21.394 1.00 43.84 82 GLU A CA 1
ATOM 651 C C . GLU A 1 82 ? 37.512 -5.502 20.867 1.00 43.84 82 GLU A C 1
ATOM 653 O O . GLU A 1 82 ? 38.059 -6.323 21.601 1.00 43.84 82 GLU A O 1
ATOM 658 N N . ASP A 1 83 ? 37.275 -5.749 19.580 1.00 39.06 83 ASP A N 1
ATOM 659 C CA . ASP A 1 83 ? 37.939 -6.831 18.859 1.00 39.06 83 ASP A CA 1
ATOM 660 C C . ASP A 1 83 ? 38.639 -6.228 17.634 1.00 39.06 83 ASP A C 1
ATOM 662 O O . ASP A 1 83 ? 38.100 -6.110 16.531 1.00 39.06 83 ASP A O 1
ATOM 666 N N . ARG A 1 84 ? 39.871 -5.758 17.872 1.00 46.50 84 ARG A N 1
ATOM 667 C CA . ARG A 1 84 ? 40.806 -5.285 16.846 1.00 46.50 84 ARG A CA 1
ATOM 668 C C . ARG A 1 84 ? 41.175 -6.445 15.921 1.00 46.50 84 ARG A C 1
ATOM 670 O O . ARG A 1 84 ? 42.179 -7.125 16.132 1.00 46.50 84 ARG A O 1
ATOM 677 N N . ARG A 1 85 ? 40.425 -6.631 14.836 1.00 43.69 85 ARG A N 1
ATOM 678 C CA . ARG A 1 85 ? 40.877 -7.407 13.674 1.00 43.69 85 ARG A CA 1
ATOM 679 C C . ARG A 1 85 ? 41.266 -6.476 12.535 1.00 43.69 85 ARG A C 1
ATOM 681 O O . ARG A 1 85 ? 40.440 -6.051 11.743 1.00 43.69 85 ARG A O 1
ATOM 688 N N . ARG A 1 86 ? 42.568 -6.181 12.532 1.00 39.34 86 ARG A N 1
ATOM 689 C CA . ARG A 1 86 ? 43.465 -5.997 11.382 1.00 39.34 86 ARG A CA 1
ATOM 690 C C . ARG A 1 86 ? 42.746 -5.950 10.025 1.00 39.34 86 ARG A C 1
ATOM 692 O O . ARG A 1 86 ? 42.326 -6.982 9.511 1.00 39.34 86 ARG A O 1
ATOM 699 N N . GLU A 1 87 ? 42.673 -4.747 9.464 1.00 43.62 87 GLU A N 1
ATOM 700 C CA . GLU A 1 87 ? 42.306 -4.486 8.075 1.00 43.62 87 GLU A CA 1
ATOM 701 C C . GLU A 1 87 ? 43.278 -5.230 7.151 1.00 43.62 87 GLU A C 1
ATOM 703 O O . GLU A 1 87 ? 44.455 -4.886 7.035 1.00 43.62 87 GLU A O 1
ATOM 708 N N . GLU A 1 88 ? 42.790 -6.299 6.535 1.00 42.81 88 GLU A N 1
ATOM 709 C CA . GLU A 1 88 ? 43.408 -6.899 5.363 1.00 42.81 88 GLU A CA 1
ATOM 710 C C . GLU A 1 88 ? 42.643 -6.332 4.162 1.00 42.81 88 GLU A C 1
ATOM 712 O O . GLU A 1 88 ? 41.441 -6.563 4.019 1.00 42.81 88 GLU A O 1
ATOM 717 N N . GLU A 1 89 ? 43.312 -5.511 3.348 1.00 47.31 89 GLU A N 1
ATOM 718 C CA . GLU A 1 89 ? 42.773 -4.971 2.098 1.00 47.31 89 GLU A CA 1
ATOM 719 C C . GLU A 1 89 ? 42.408 -6.124 1.150 1.00 47.31 89 GLU A C 1
ATOM 721 O O . GLU A 1 89 ? 43.229 -6.635 0.381 1.00 47.31 89 GLU A O 1
ATOM 726 N N . VAL A 1 90 ? 41.146 -6.550 1.201 1.00 40.06 90 VAL A N 1
ATOM 727 C CA . VAL A 1 90 ? 40.573 -7.487 0.238 1.00 40.06 90 VAL A CA 1
ATOM 728 C C . VAL A 1 90 ? 40.242 -6.705 -1.032 1.00 40.06 90 VAL A C 1
ATOM 730 O O . VAL A 1 90 ? 39.385 -5.823 -1.047 1.00 40.06 90 VAL A O 1
ATOM 733 N N . LYS A 1 91 ? 40.959 -7.035 -2.112 1.00 44.84 91 LYS A N 1
ATOM 734 C CA . LYS A 1 91 ? 40.703 -6.569 -3.484 1.00 44.84 91 LYS A CA 1
ATOM 735 C C . LYS A 1 91 ? 39.207 -6.678 -3.824 1.00 44.84 91 LYS A C 1
ATOM 737 O O . LYS A 1 91 ? 38.590 -7.660 -3.418 1.00 44.84 91 LYS A O 1
ATOM 742 N N . PRO A 1 92 ? 38.631 -5.744 -4.608 1.00 43.81 92 PRO A N 1
ATOM 743 C CA . PRO A 1 92 ? 37.202 -5.732 -4.899 1.00 43.81 92 PRO A CA 1
ATOM 744 C C . PRO A 1 92 ? 36.823 -6.960 -5.731 1.00 43.81 92 PRO A C 1
ATOM 746 O O . PRO A 1 92 ? 36.989 -7.005 -6.952 1.00 43.81 92 PRO A O 1
ATOM 749 N N . GLU A 1 93 ? 36.339 -7.989 -5.044 1.00 52.50 93 GLU A N 1
ATOM 750 C CA . GLU A 1 93 ? 35.635 -9.106 -5.645 1.00 52.50 93 GLU A CA 1
ATOM 751 C C . GLU A 1 93 ? 34.334 -8.560 -6.233 1.00 52.50 93 GLU A C 1
ATOM 753 O O . GLU A 1 93 ? 33.609 -7.813 -5.578 1.00 52.50 93 GLU A O 1
ATOM 758 N N . LYS A 1 94 ? 34.097 -8.884 -7.506 1.00 56.22 94 LYS A N 1
ATOM 759 C CA . LYS A 1 94 ? 32.960 -8.447 -8.324 1.00 56.22 94 LYS A CA 1
ATOM 760 C C . LYS A 1 94 ? 31.698 -8.275 -7.478 1.00 56.22 94 LYS A C 1
ATOM 762 O O . LYS A 1 94 ? 31.174 -9.255 -6.951 1.00 56.22 94 LYS A O 1
ATOM 767 N N . ASP A 1 95 ? 31.222 -7.034 -7.391 1.00 54.69 95 ASP A N 1
ATOM 768 C CA . ASP A 1 95 ? 29.972 -6.659 -6.740 1.00 54.69 95 ASP A CA 1
ATOM 769 C C . ASP A 1 95 ? 28.820 -7.514 -7.280 1.00 54.69 95 ASP A C 1
ATOM 771 O O . ASP A 1 95 ? 28.199 -7.204 -8.297 1.00 54.69 95 ASP A O 1
ATOM 775 N N . ASN A 1 96 ? 28.516 -8.609 -6.584 1.00 60.69 96 ASN A N 1
ATOM 776 C CA . ASN A 1 96 ? 27.292 -9.368 -6.781 1.00 60.69 96 ASN A CA 1
ATOM 777 C C . ASN A 1 96 ? 26.144 -8.523 -6.218 1.00 60.69 96 ASN A C 1
ATOM 779 O O . ASN A 1 96 ? 25.669 -8.740 -5.102 1.00 60.69 96 ASN A O 1
ATOM 783 N N . SER A 1 97 ? 25.710 -7.529 -6.994 1.00 63.47 97 SER A N 1
ATOM 784 C CA . SER A 1 97 ? 24.556 -6.676 -6.691 1.00 63.47 97 SER A CA 1
ATOM 785 C C . SER A 1 97 ? 23.314 -7.510 -6.363 1.00 63.47 97 SER A C 1
ATOM 787 O O . SER A 1 97 ? 22.578 -7.171 -5.442 1.00 63.47 97 SER A O 1
ATOM 789 N N . ALA A 1 98 ? 23.154 -8.665 -7.018 1.00 62.53 98 ALA A N 1
ATOM 790 C CA . ALA A 1 98 ? 22.114 -9.648 -6.726 1.00 62.53 98 ALA A CA 1
ATOM 791 C C . ALA A 1 98 ? 22.214 -10.235 -5.303 1.00 62.53 98 ALA A C 1
ATOM 793 O O . ALA A 1 98 ? 21.200 -10.396 -4.630 1.00 62.53 98 ALA A O 1
ATOM 794 N N . ALA A 1 99 ? 23.425 -10.503 -4.803 1.00 65.69 99 ALA A N 1
ATOM 795 C CA . ALA A 1 99 ? 23.620 -10.986 -3.435 1.00 65.69 99 ALA A CA 1
ATOM 796 C C . ALA A 1 99 ? 23.338 -9.882 -2.403 1.00 65.69 99 ALA A C 1
ATOM 798 O O . ALA A 1 99 ? 22.710 -10.144 -1.380 1.00 65.69 99 ALA A O 1
ATO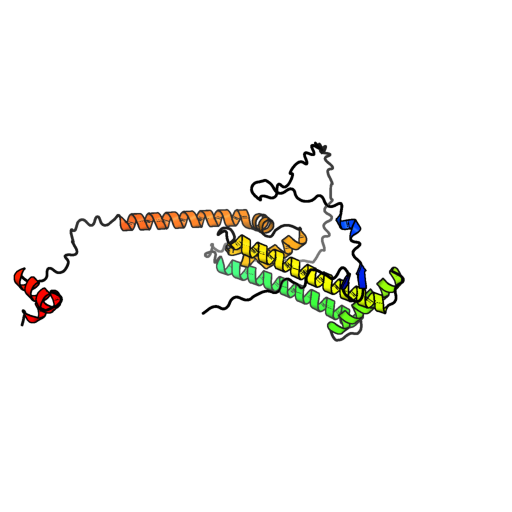M 799 N N . LYS A 1 100 ? 23.736 -8.632 -2.684 1.00 69.62 100 LYS A N 1
ATOM 800 C CA . LYS A 1 100 ? 23.409 -7.475 -1.831 1.00 69.62 100 LYS A CA 1
ATOM 801 C C . LYS A 1 100 ? 21.898 -7.202 -1.792 1.00 69.62 100 LYS A C 1
ATOM 803 O O . LYS A 1 100 ? 21.368 -6.960 -0.710 1.00 69.62 100 LYS A O 1
ATOM 808 N N . ALA A 1 101 ? 21.205 -7.312 -2.927 1.00 70.06 101 ALA A N 1
ATOM 809 C CA . ALA A 1 101 ? 19.749 -7.181 -3.013 1.00 70.06 101 ALA A CA 1
ATOM 810 C C . ALA A 1 101 ? 19.026 -8.280 -2.217 1.00 70.06 101 ALA A C 1
ATOM 812 O O . ALA A 1 101 ? 18.190 -7.971 -1.373 1.00 70.06 101 ALA A O 1
ATOM 813 N N . ALA A 1 102 ? 19.430 -9.545 -2.374 1.00 71.00 102 ALA A N 1
ATOM 814 C CA . ALA A 1 102 ? 18.859 -10.657 -1.611 1.00 71.00 102 ALA A CA 1
ATOM 815 C C . ALA A 1 102 ? 19.086 -10.518 -0.090 1.00 71.00 102 ALA A C 1
ATOM 817 O O . ALA A 1 102 ? 18.211 -10.838 0.714 1.00 71.00 102 ALA A O 1
ATOM 818 N N . ILE A 1 103 ? 20.250 -10.005 0.332 1.00 75.69 103 ILE A N 1
ATOM 819 C CA . ILE A 1 103 ? 20.527 -9.712 1.748 1.00 75.69 103 ILE A CA 1
ATOM 820 C C . ILE A 1 103 ? 19.638 -8.567 2.256 1.00 75.69 103 ILE A C 1
ATOM 822 O O . ILE A 1 103 ? 19.148 -8.637 3.385 1.00 75.69 103 ILE A O 1
ATOM 826 N N . ALA A 1 104 ? 19.415 -7.526 1.450 1.00 74.31 104 ALA A N 1
ATOM 827 C CA . ALA A 1 104 ? 18.542 -6.412 1.809 1.00 74.31 104 ALA A CA 1
ATOM 828 C C . ALA A 1 104 ? 17.079 -6.860 1.951 1.00 74.31 104 ALA A C 1
ATOM 830 O O . ALA A 1 104 ? 16.440 -6.534 2.952 1.00 74.31 104 ALA A O 1
ATOM 831 N N . GLU A 1 105 ? 16.575 -7.675 1.023 1.00 75.00 105 GLU A N 1
ATOM 832 C CA . GLU A 1 105 ? 15.243 -8.278 1.131 1.00 75.00 105 GLU A CA 1
ATOM 833 C C . GLU A 1 105 ? 15.128 -9.148 2.382 1.00 75.00 105 GLU A C 1
ATOM 835 O O . GLU A 1 105 ? 14.200 -8.978 3.172 1.00 75.00 105 GLU A O 1
ATOM 840 N N . ARG A 1 106 ? 16.111 -10.018 2.642 1.00 82.38 106 ARG A N 1
ATOM 841 C CA . ARG A 1 106 ? 16.124 -10.852 3.852 1.00 82.38 106 ARG A CA 1
ATOM 842 C C . ARG A 1 106 ? 16.084 -10.018 5.134 1.00 82.38 106 ARG A C 1
ATOM 844 O O . ARG A 1 106 ? 15.384 -10.393 6.072 1.00 82.38 106 ARG A O 1
ATOM 851 N N . LYS A 1 107 ? 16.803 -8.892 5.185 1.00 83.44 107 LYS A N 1
ATOM 852 C CA . LYS A 1 107 ? 16.753 -7.963 6.325 1.00 83.44 107 LYS A CA 1
ATOM 853 C C . LYS A 1 107 ? 15.375 -7.317 6.480 1.00 83.44 107 LYS A C 1
ATOM 855 O O . LYS A 1 107 ? 14.889 -7.248 7.604 1.00 83.44 107 LYS A O 1
ATOM 860 N N . LYS A 1 108 ? 14.727 -6.901 5.384 1.00 80.50 108 LYS A N 1
ATOM 861 C CA . LYS A 1 108 ? 13.346 -6.379 5.422 1.00 80.50 108 LYS A CA 1
ATOM 862 C C . LYS A 1 108 ? 12.377 -7.424 5.988 1.00 80.50 108 LYS A C 1
ATOM 864 O O . LYS A 1 108 ? 11.602 -7.112 6.887 1.00 80.50 108 LYS A O 1
ATOM 869 N N . TRP A 1 109 ? 12.481 -8.674 5.537 1.00 80.50 109 TRP A N 1
ATOM 870 C CA . TRP A 1 109 ? 11.673 -9.781 6.057 1.00 80.50 109 TRP A CA 1
ATOM 871 C C . TRP A 1 109 ? 11.917 -10.050 7.544 1.00 80.50 109 TRP A C 1
ATOM 873 O O . TRP A 1 109 ? 10.968 -10.227 8.300 1.00 80.50 109 TRP A O 1
ATOM 883 N N . GLN A 1 110 ? 13.175 -10.037 7.990 1.00 85.62 110 GLN A N 1
ATOM 884 C CA . GLN A 1 110 ? 13.502 -10.196 9.409 1.00 85.62 110 GLN A CA 1
ATOM 885 C C . GLN A 1 110 ? 12.954 -9.053 10.267 1.00 85.62 110 GLN A C 1
ATOM 887 O O . GLN A 1 110 ? 12.453 -9.316 11.356 1.00 85.62 110 GLN A O 1
ATOM 892 N N . ALA A 1 111 ? 13.010 -7.811 9.778 1.00 81.56 111 ALA A N 1
ATOM 893 C CA . ALA A 1 111 ? 12.453 -6.657 10.477 1.00 81.56 111 ALA A CA 1
ATOM 894 C C . ALA A 1 111 ? 10.926 -6.763 10.624 1.00 81.56 111 ALA A C 1
ATOM 896 O O . ALA A 1 111 ? 10.423 -6.609 11.735 1.00 81.56 111 ALA A O 1
ATOM 897 N N . LYS A 1 112 ? 10.209 -7.119 9.544 1.00 80.19 112 LYS A N 1
ATOM 898 C CA . LYS A 1 112 ? 8.757 -7.379 9.593 1.00 80.19 112 LYS A CA 1
ATOM 899 C C . LYS A 1 112 ? 8.422 -8.477 10.612 1.00 80.19 112 LYS A C 1
ATOM 901 O O . LYS A 1 112 ? 7.526 -8.313 11.431 1.00 80.19 112 LYS A O 1
ATOM 906 N N . LEU A 1 113 ? 9.198 -9.561 10.628 1.00 87.44 113 LEU A N 1
ATOM 907 C CA . LEU A 1 113 ? 8.969 -10.703 11.517 1.00 87.44 113 LEU A CA 1
ATOM 908 C C . LEU A 1 113 ? 9.259 -10.370 12.994 1.00 87.44 113 LEU A C 1
ATOM 910 O O . LEU A 1 113 ? 8.539 -10.810 13.887 1.00 87.44 113 LEU A O 1
ATOM 914 N N . GLU A 1 114 ? 10.294 -9.576 13.274 1.00 88.75 114 GLU A N 1
ATOM 915 C CA . GLU A 1 114 ? 10.559 -9.033 14.615 1.00 88.75 114 GLU A CA 1
ATOM 916 C C . GLU A 1 114 ? 9.433 -8.107 15.092 1.00 88.75 114 GLU A C 1
ATOM 918 O O . GLU A 1 114 ? 9.030 -8.161 16.254 1.00 88.75 114 GLU A O 1
ATOM 923 N N . GLU A 1 115 ? 8.899 -7.266 14.208 1.00 85.69 115 GLU A N 1
ATOM 924 C CA . GLU A 1 115 ? 7.778 -6.390 14.537 1.00 85.69 115 GLU A CA 1
ATOM 925 C C . GLU A 1 115 ? 6.496 -7.185 14.816 1.00 85.69 115 GLU A C 1
ATOM 927 O O . GLU A 1 115 ? 5.825 -6.938 15.819 1.00 85.69 115 GLU A O 1
ATOM 932 N N . GLU A 1 116 ? 6.192 -8.193 13.997 1.00 83.44 116 GLU A N 1
ATOM 933 C CA . GLU A 1 116 ? 5.069 -9.103 14.233 1.00 83.44 116 GLU A CA 1
ATOM 934 C C . GLU A 1 116 ? 5.215 -9.866 15.548 1.00 83.44 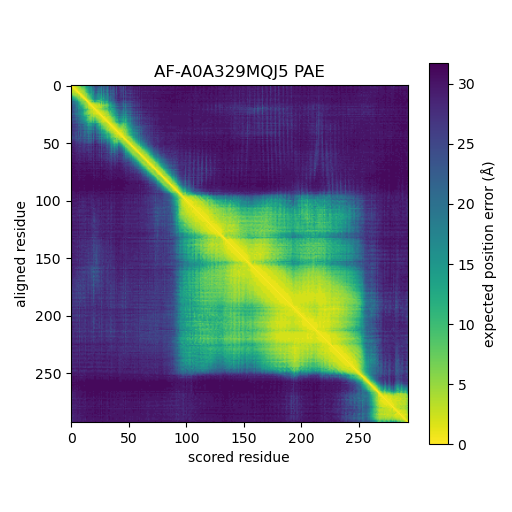116 GLU A C 1
ATOM 936 O O . GLU A 1 116 ? 4.253 -9.945 16.307 1.00 83.44 116 GLU A O 1
ATOM 941 N N . LYS A 1 117 ? 6.419 -10.344 15.888 1.00 87.81 117 LYS A N 1
ATOM 942 C CA . LYS A 1 117 ? 6.689 -10.962 17.196 1.00 87.81 117 LYS A CA 1
ATOM 943 C C . LYS A 1 117 ? 6.459 -10.000 18.358 1.00 87.81 117 LYS A C 1
ATOM 945 O O . LYS A 1 117 ? 5.963 -10.402 19.408 1.00 87.81 117 LYS A O 1
ATOM 950 N N . LYS A 1 118 ? 6.832 -8.725 18.210 1.00 90.00 118 LYS A N 1
ATOM 951 C CA . LYS A 1 118 ? 6.577 -7.706 19.241 1.00 90.00 118 LYS A CA 1
ATOM 952 C C . LYS A 1 118 ? 5.081 -7.451 19.399 1.00 90.00 118 LYS A C 1
ATOM 954 O O . LYS A 1 118 ? 4.605 -7.381 20.532 1.00 90.00 118 LYS A O 1
ATOM 959 N N . LYS A 1 119 ? 4.343 -7.358 18.287 1.00 85.94 119 LYS A N 1
ATOM 960 C CA . LYS A 1 119 ? 2.879 -7.215 18.284 1.00 85.94 119 LYS A CA 1
ATOM 961 C C . LYS A 1 119 ? 2.210 -8.434 18.917 1.00 85.94 119 LYS A C 1
ATOM 963 O O . LYS A 1 119 ? 1.415 -8.255 19.835 1.00 85.94 119 LYS A O 1
ATOM 968 N N . SER A 1 120 ? 2.605 -9.648 18.529 1.00 86.94 120 SER A N 1
ATOM 969 C CA . SER A 1 120 ? 2.056 -10.894 19.071 1.00 86.94 120 SER A CA 1
ATOM 970 C C . SER A 1 120 ? 2.327 -11.028 20.573 1.00 86.94 120 SER A C 1
ATOM 972 O O . SER A 1 120 ? 1.423 -11.346 21.345 1.00 86.94 120 SER A O 1
ATOM 974 N N . ALA A 1 121 ? 3.540 -10.691 21.023 1.00 88.75 121 ALA A N 1
ATOM 975 C CA . ALA A 1 121 ? 3.892 -10.688 22.440 1.00 88.75 121 ALA A CA 1
ATOM 976 C C . ALA A 1 121 ? 3.103 -9.638 23.241 1.00 88.75 121 ALA A C 1
ATOM 978 O O . ALA A 1 121 ? 2.751 -9.877 24.397 1.00 88.75 121 ALA A O 1
ATOM 979 N N . ALA A 1 122 ? 2.817 -8.472 22.654 1.00 85.44 122 ALA A N 1
ATOM 980 C CA . ALA A 1 122 ? 1.971 -7.458 23.278 1.00 85.44 122 ALA A CA 1
ATOM 981 C C . ALA A 1 122 ? 0.512 -7.928 23.390 1.00 85.44 122 ALA A C 1
ATOM 983 O O . ALA A 1 122 ? -0.081 -7.803 24.463 1.00 85.44 122 ALA A O 1
ATOM 984 N N . THR A 1 123 ? -0.044 -8.536 22.337 1.00 85.31 123 THR A N 1
ATOM 985 C CA . THR A 1 123 ? -1.384 -9.139 22.384 1.00 85.31 123 THR A CA 1
ATOM 986 C C . THR A 1 123 ? -1.458 -10.281 23.387 1.00 85.31 123 THR A C 1
ATOM 988 O O . THR A 1 123 ? -2.393 -10.316 24.174 1.00 85.31 123 THR A O 1
ATOM 991 N N . GLU A 1 124 ? -0.451 -11.154 23.474 1.00 87.25 124 GLU A N 1
ATOM 992 C CA . GLU A 1 124 ? -0.413 -12.212 24.491 1.00 87.25 124 GLU A CA 1
ATOM 993 C C . GLU A 1 124 ? -0.390 -11.646 25.917 1.00 87.25 124 GLU A C 1
ATOM 995 O O . GLU A 1 124 ? -1.038 -12.186 26.815 1.00 87.25 124 GLU A O 1
ATOM 1000 N N . LYS A 1 125 ? 0.346 -10.551 26.152 1.00 87.56 125 LYS A N 1
ATOM 1001 C CA . LYS A 1 125 ? 0.339 -9.858 27.449 1.00 87.56 125 LYS A CA 1
ATOM 1002 C C . LYS A 1 125 ? -1.042 -9.284 27.761 1.00 87.56 125 LYS A C 1
ATOM 1004 O O . LYS A 1 125 ? -1.511 -9.451 28.883 1.00 87.56 125 LYS A O 1
ATOM 1009 N N . LEU A 1 126 ? -1.704 -8.662 26.786 1.00 83.56 126 LEU A N 1
ATOM 1010 C CA . LEU A 1 126 ? -3.078 -8.168 26.926 1.00 83.56 126 LEU A CA 1
ATOM 1011 C C . LEU A 1 126 ? -4.065 -9.303 27.217 1.00 83.56 126 LEU A C 1
ATOM 1013 O O . LEU A 1 126 ? -4.838 -9.209 28.165 1.00 83.56 126 LEU A O 1
ATOM 1017 N N . MET A 1 127 ? -3.987 -10.408 26.476 1.00 86.94 127 MET A N 1
ATOM 1018 C CA . MET A 1 127 ? -4.806 -11.603 26.697 1.00 86.94 127 MET A CA 1
ATOM 1019 C C . MET A 1 127 ? -4.627 -12.152 28.117 1.00 86.94 127 MET A C 1
ATOM 1021 O O . MET A 1 127 ? -5.612 -12.424 28.801 1.00 86.94 127 MET A O 1
ATOM 1025 N N . LYS A 1 128 ? -3.384 -12.223 28.614 1.00 87.94 128 LYS A N 1
ATOM 1026 C CA . LYS A 1 128 ? -3.092 -12.632 29.999 1.00 87.94 128 LYS A CA 1
ATOM 1027 C C . LYS A 1 128 ? -3.655 -11.658 31.035 1.00 87.94 128 LYS A C 1
ATOM 1029 O O . LYS A 1 128 ? -4.222 -12.112 32.022 1.00 87.94 128 LYS A O 1
ATOM 1034 N N . LEU A 1 129 ? -3.527 -10.348 30.818 1.00 85.94 129 LEU A N 1
ATOM 1035 C CA . LEU A 1 129 ? -4.040 -9.321 31.737 1.00 85.94 129 LEU A CA 1
ATOM 1036 C C . LEU A 1 129 ? -5.569 -9.337 31.836 1.00 85.94 129 LEU A C 1
ATOM 1038 O O . LEU A 1 129 ? -6.118 -9.198 32.924 1.00 85.94 129 LEU A O 1
ATOM 1042 N N . VAL A 1 130 ? -6.254 -9.528 30.708 1.00 85.81 130 VAL A N 1
ATOM 1043 C CA . VAL A 1 130 ? -7.724 -9.551 30.633 1.00 85.81 130 VAL A CA 1
ATOM 1044 C C . VAL A 1 130 ? -8.288 -10.947 30.980 1.00 85.81 130 VAL A C 1
ATOM 1046 O O . VAL A 1 130 ? -9.502 -11.122 31.140 1.00 85.81 130 VAL A O 1
ATOM 1049 N N . GLY A 1 131 ? -7.418 -11.953 31.131 1.00 85.88 131 GLY A N 1
ATOM 1050 C CA . GLY A 1 131 ? -7.785 -13.327 31.478 1.00 85.88 131 GLY A CA 1
ATOM 1051 C C . GLY A 1 131 ? -8.538 -14.033 30.352 1.00 85.88 131 GLY A C 1
ATOM 1052 O O . GLY A 1 131 ? -9.584 -14.633 30.589 1.00 85.88 131 GLY A O 1
ATOM 1053 N N . VAL A 1 132 ? -8.059 -13.888 29.119 1.00 88.94 132 VAL A N 1
ATOM 1054 C CA . VAL A 1 132 ? -8.706 -14.393 27.907 1.00 88.94 132 VAL A CA 1
ATOM 1055 C C . VAL A 1 132 ? -7.756 -15.294 27.126 1.00 88.94 132 VAL A C 1
ATOM 1057 O O . VAL A 1 132 ? -6.559 -15.029 27.060 1.00 88.94 132 VAL A O 1
ATOM 1060 N N . THR A 1 133 ? -8.287 -16.359 26.526 1.00 84.12 133 THR A N 1
ATOM 1061 C CA . THR A 1 133 ? -7.511 -17.356 25.772 1.00 84.12 133 THR A CA 1
ATOM 1062 C C . THR A 1 133 ? -7.607 -17.209 24.258 1.00 84.12 133 THR A C 1
ATOM 1064 O O . THR A 1 133 ? -6.746 -17.742 23.565 1.00 84.12 133 THR A O 1
ATOM 1067 N N . SER A 1 134 ? -8.610 -16.496 23.737 1.00 86.81 134 SER A N 1
ATOM 1068 C CA . SER A 1 134 ? -8.797 -16.262 22.300 1.00 86.81 134 SER A CA 1
ATOM 1069 C C . SER A 1 134 ? -8.766 -14.770 21.947 1.00 86.81 134 SER A C 1
ATOM 1071 O O . SER A 1 134 ? -9.012 -13.903 22.789 1.00 86.81 134 SER A O 1
ATOM 1073 N N . LEU A 1 135 ? -8.415 -14.466 20.698 1.00 84.00 135 LEU A N 1
ATOM 1074 C CA . LEU A 1 135 ? -8.359 -13.090 20.205 1.00 84.00 135 LEU A CA 1
ATOM 1075 C C . LEU A 1 135 ? -9.772 -12.501 20.047 1.00 84.00 135 LEU A C 1
ATOM 1077 O O . LEU A 1 135 ? -9.989 -11.345 20.401 1.00 84.00 135 LEU A O 1
ATOM 1081 N N . ASP A 1 136 ? -10.737 -13.329 19.645 1.00 86.88 136 ASP A N 1
ATOM 1082 C CA . ASP A 1 136 ? -12.148 -12.952 19.507 1.00 86.88 136 ASP A CA 1
ATOM 1083 C C . ASP A 1 136 ? -12.768 -12.566 20.857 1.00 86.88 136 ASP A C 1
ATOM 1085 O O . ASP A 1 136 ? -13.444 -11.545 20.977 1.00 86.88 136 ASP A O 1
ATOM 1089 N N . ASP A 1 137 ? -12.473 -13.322 21.916 1.00 85.25 137 ASP A N 1
ATOM 1090 C CA . ASP A 1 137 ? -12.948 -13.006 23.266 1.00 85.25 137 ASP A CA 1
ATOM 1091 C C . ASP A 1 137 ? -12.290 -11.726 23.817 1.00 85.25 137 ASP A C 1
ATOM 1093 O O . ASP A 1 137 ? -12.907 -10.978 24.584 1.00 85.25 137 ASP A O 1
ATOM 1097 N N . LEU A 1 138 ? -11.027 -11.457 23.450 1.00 85.25 138 LEU A N 1
ATOM 1098 C CA . LEU A 1 138 ? -10.337 -10.223 23.835 1.00 85.25 138 LEU A CA 1
ATOM 1099 C C . LEU A 1 138 ? -11.022 -9.035 23.160 1.00 85.25 138 LEU A C 1
ATOM 1101 O O . LEU A 1 138 ? -11.286 -8.026 23.812 1.00 85.25 138 LEU A O 1
ATOM 1105 N N . GLN A 1 139 ? -11.340 -9.189 21.877 1.00 86.25 139 GLN A N 1
ATOM 1106 C CA . GLN A 1 139 ? -12.026 -8.196 21.068 1.00 86.25 139 GLN A CA 1
ATOM 1107 C C . GLN A 1 139 ? -13.441 -7.914 21.598 1.00 86.25 139 GLN A C 1
ATOM 1109 O O . GLN A 1 139 ? -13.795 -6.749 21.770 1.00 86.25 139 GLN A O 1
ATOM 1114 N N . ALA A 1 140 ? -14.202 -8.951 21.959 1.00 85.88 140 ALA A N 1
ATOM 1115 C CA . ALA A 1 140 ? -15.533 -8.815 22.551 1.00 85.88 140 ALA A CA 1
ATOM 1116 C C . ALA A 1 140 ? -15.508 -8.107 23.917 1.00 85.88 140 ALA A C 1
ATOM 1118 O O . ALA A 1 140 ? -16.381 -7.291 24.221 1.00 85.88 140 ALA A O 1
ATOM 1119 N N . LYS A 1 141 ? -14.496 -8.373 24.755 1.00 86.25 141 LYS A N 1
ATOM 1120 C CA . LYS A 1 141 ? -14.324 -7.649 26.025 1.00 86.25 141 LYS A CA 1
ATOM 1121 C C . LYS A 1 141 ? -13.929 -6.190 25.812 1.00 86.25 141 LYS A C 1
ATOM 1123 O O . LYS A 1 141 ? -14.410 -5.330 26.546 1.00 86.25 141 LYS A O 1
ATOM 1128 N N . LEU A 1 142 ? -13.081 -5.908 24.826 1.00 87.06 142 LEU A N 1
ATOM 1129 C CA . LEU A 1 142 ? -12.722 -4.539 24.449 1.00 87.06 142 LEU A CA 1
ATOM 1130 C C . LEU A 1 142 ? -13.960 -3.749 24.008 1.00 87.06 142 LEU A C 1
ATOM 1132 O O . LEU A 1 142 ? -14.163 -2.634 24.484 1.00 87.06 142 LEU A O 1
ATOM 1136 N N . ASP A 1 143 ? -14.835 -4.369 23.213 1.00 87.81 143 ASP A N 1
ATOM 1137 C CA . ASP A 1 143 ? -16.112 -3.772 22.807 1.00 87.81 143 ASP A CA 1
ATOM 1138 C C . ASP A 1 143 ? -17.037 -3.504 23.977 1.00 87.81 143 ASP A C 1
ATOM 1140 O O . ASP A 1 143 ? -17.643 -2.440 24.049 1.00 87.81 143 ASP A O 1
ATOM 1144 N N . ALA A 1 144 ? -17.140 -4.446 24.913 1.00 86.88 144 ALA A N 1
ATOM 1145 C CA . ALA A 1 144 ? -17.964 -4.263 26.099 1.00 86.88 144 ALA A CA 1
ATOM 1146 C C . ALA A 1 144 ? -17.474 -3.076 26.947 1.00 86.88 144 ALA A C 1
ATOM 1148 O O . ALA A 1 144 ? -18.284 -2.274 27.410 1.00 86.88 144 ALA A O 1
ATOM 1149 N N . VAL A 1 145 ? -16.154 -2.925 27.106 1.00 89.12 145 VAL A N 1
ATOM 1150 C CA . VAL A 1 145 ? -15.549 -1.788 27.818 1.00 89.12 145 VAL A CA 1
ATOM 1151 C C . VAL A 1 145 ? -15.797 -0.475 27.072 1.00 89.12 145 VAL A C 1
ATOM 1153 O O . VAL A 1 145 ? -16.161 0.526 27.690 1.00 89.12 145 VAL A O 1
ATOM 1156 N N . GLN A 1 146 ? -15.645 -0.470 25.747 1.00 87.25 146 GLN A N 1
ATOM 1157 C CA . GLN A 1 146 ? -15.885 0.712 24.920 1.00 87.25 146 GLN A CA 1
ATOM 1158 C C . GLN A 1 146 ? -17.366 1.118 24.929 1.00 87.25 146 GLN A C 1
ATOM 1160 O O . GLN A 1 146 ? -17.676 2.289 25.137 1.00 87.25 146 GLN A O 1
ATOM 1165 N 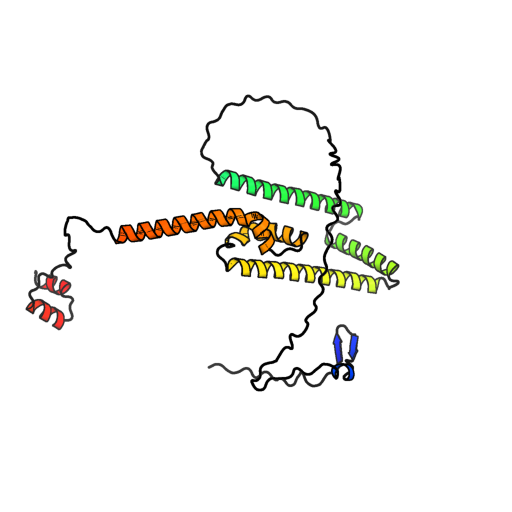N . ALA A 1 147 ? -18.284 0.159 24.809 1.00 87.75 147 ALA A N 1
ATOM 1166 C CA . ALA A 1 147 ? -19.722 0.387 24.908 1.00 87.75 147 ALA A CA 1
ATOM 1167 C C . ALA A 1 147 ? -20.112 0.919 26.294 1.00 87.75 147 ALA A C 1
ATOM 1169 O O . ALA A 1 147 ? -20.892 1.862 26.398 1.00 87.75 147 ALA A O 1
ATOM 1170 N N . GLN A 1 148 ? -19.533 0.379 27.370 1.00 88.81 148 GLN A N 1
ATOM 1171 C CA . GLN A 1 148 ? -19.774 0.884 28.722 1.00 88.81 148 GLN A CA 1
ATOM 1172 C C . GLN A 1 148 ? -19.308 2.337 28.878 1.00 88.81 148 GLN A C 1
ATOM 1174 O O . GLN A 1 148 ? -20.010 3.141 29.492 1.00 88.81 148 GLN A O 1
ATOM 1179 N N . ARG A 1 149 ? -18.153 2.686 28.305 1.00 89.94 149 ARG A N 1
ATOM 1180 C CA . ARG A 1 149 ? -17.634 4.055 28.320 1.00 89.94 149 ARG A CA 1
ATOM 1181 C C . ARG A 1 149 ? -18.545 5.013 27.551 1.00 89.94 149 ARG A C 1
ATOM 1183 O O . ARG A 1 149 ? -18.925 6.045 28.092 1.00 89.94 149 ARG A O 1
ATOM 1190 N N . ILE A 1 150 ? -18.960 4.640 26.342 1.00 87.75 150 ILE A N 1
ATOM 1191 C CA . ILE A 1 150 ? -19.880 5.442 25.523 1.00 87.75 150 ILE A CA 1
ATOM 1192 C C . ILE A 1 150 ? -21.230 5.617 26.231 1.00 87.75 150 ILE A C 1
ATOM 1194 O O . ILE A 1 150 ? -21.767 6.722 26.255 1.00 87.75 150 ILE A O 1
ATOM 1198 N N . ALA A 1 151 ? -21.759 4.560 26.855 1.00 89.12 151 ALA A N 1
ATOM 1199 C CA . ALA A 1 151 ? -22.996 4.625 27.632 1.00 89.12 151 ALA A CA 1
ATOM 1200 C C . ALA A 1 151 ? -22.898 5.630 28.792 1.00 89.12 151 ALA A C 1
ATOM 1202 O O . ALA A 1 151 ? -23.833 6.392 29.028 1.00 89.12 151 ALA A O 1
ATOM 1203 N N . GLN A 1 152 ? -21.755 5.674 29.486 1.00 90.25 152 GLN A N 1
ATOM 1204 C CA . GLN A 1 152 ? -21.504 6.638 30.562 1.00 90.25 152 GLN A CA 1
ATOM 1205 C C . GLN A 1 152 ? -21.336 8.073 30.047 1.00 90.25 152 GLN A C 1
ATOM 1207 O O . GLN A 1 152 ? -21.877 8.995 30.649 1.00 90.25 152 GLN A O 1
ATOM 1212 N N . GLU A 1 153 ? -20.603 8.267 28.949 1.00 90.19 153 GLU A N 1
ATOM 1213 C CA . GLU A 1 153 ? -20.307 9.594 28.390 1.00 90.19 153 GLU A CA 1
ATOM 1214 C C . GLU A 1 153 ? -21.522 10.218 27.685 1.00 90.19 153 GLU A C 1
ATOM 1216 O O . GLU A 1 153 ? -21.765 11.415 27.810 1.00 90.19 153 GLU A O 1
ATOM 1221 N N . SER A 1 154 ? -22.304 9.408 26.969 1.00 86.44 154 SER A N 1
ATOM 1222 C CA . SER A 1 154 ? -23.419 9.871 26.126 1.00 86.44 154 SER A CA 1
ATOM 1223 C C . SER A 1 154 ? -24.789 9.738 26.802 1.00 86.44 154 SER A C 1
ATOM 1225 O O . SER A 1 154 ? -25.800 10.128 26.225 1.00 86.44 154 SER A O 1
ATOM 1227 N N . GLY A 1 155 ? -24.847 9.156 28.006 1.00 89.75 155 GLY A N 1
ATOM 1228 C CA . GLY A 1 155 ? -26.093 8.936 28.750 1.00 89.75 155 GLY A CA 1
ATOM 1229 C C . GLY A 1 155 ? -27.057 7.938 28.094 1.00 89.75 155 GLY A C 1
ATOM 1230 O O . GLY A 1 155 ? -28.246 7.939 28.409 1.00 89.75 155 GLY A O 1
ATOM 1231 N N . ILE A 1 156 ? -26.566 7.104 27.175 1.00 91.88 156 ILE A N 1
ATOM 1232 C CA . ILE A 1 156 ? -27.366 6.112 26.446 1.00 91.88 156 ILE A CA 1
ATOM 1233 C C . ILE A 1 156 ? -27.356 4.751 27.142 1.00 91.88 156 ILE A C 1
ATOM 1235 O O . ILE A 1 156 ? -26.520 4.457 27.998 1.00 91.88 156 ILE A O 1
ATOM 1239 N N . THR A 1 157 ? -28.287 3.879 26.755 1.00 89.56 157 THR A N 1
ATOM 1240 C CA . THR A 1 157 ? -28.321 2.515 27.296 1.00 89.56 157 THR A CA 1
ATOM 1241 C C . THR A 1 157 ? -27.123 1.685 26.802 1.00 89.56 157 THR A C 1
ATOM 1243 O O . THR A 1 157 ? -26.670 1.874 25.670 1.00 89.56 157 THR A O 1
ATOM 1246 N N . PRO A 1 158 ? -26.626 0.707 27.588 1.00 85.69 158 PRO A N 1
ATOM 1247 C CA . PRO A 1 158 ? -25.517 -0.158 27.166 1.00 85.69 158 PRO A CA 1
ATOM 1248 C C . PRO A 1 158 ? -25.782 -0.919 25.859 1.00 85.69 158 PRO A C 1
ATOM 1250 O O . PRO A 1 158 ? -24.862 -1.157 25.085 1.00 85.69 158 PRO A O 1
ATOM 1253 N N . GLN A 1 159 ? -27.043 -1.271 25.591 1.00 87.00 159 GLN A N 1
ATOM 1254 C CA . GLN A 1 159 ? -27.450 -1.950 24.357 1.00 87.00 159 GLN A CA 1
ATOM 1255 C C . GLN A 1 159 ? -27.315 -1.030 23.138 1.00 87.00 159 GLN A C 1
ATOM 1257 O O . GLN A 1 159 ? -26.784 -1.446 22.114 1.00 87.00 159 GLN A O 1
ATOM 1262 N N . GLN A 1 160 ? -27.724 0.237 23.259 1.00 88.50 160 GLN A N 1
ATOM 1263 C CA . GLN A 1 160 ? -27.527 1.236 22.203 1.00 88.50 160 GLN A CA 1
ATOM 1264 C C . GLN A 1 160 ? -26.042 1.545 21.986 1.00 88.50 160 GLN A C 1
ATOM 1266 O O . GLN A 1 160 ? -25.600 1.645 20.844 1.00 88.50 160 GLN A O 1
ATOM 1271 N N . ALA A 1 161 ? -25.254 1.625 23.061 1.00 88.44 161 ALA A N 1
ATOM 1272 C CA . ALA A 1 161 ? -23.812 1.827 22.956 1.00 88.44 161 ALA A CA 1
ATOM 1273 C C . ALA A 1 161 ? -23.110 0.661 22.243 1.00 88.44 161 ALA A C 1
ATOM 1275 O O . ALA A 1 161 ? -22.204 0.884 21.446 1.00 88.44 161 ALA A O 1
ATOM 1276 N N . GLN A 1 162 ? -23.549 -0.580 22.471 1.00 88.88 162 GLN A N 1
ATOM 1277 C CA . GLN A 1 162 ? -23.003 -1.746 21.776 1.00 88.88 162 GLN A CA 1
ATOM 1278 C C . GLN A 1 162 ? -23.293 -1.708 20.268 1.00 88.88 162 GLN A C 1
ATOM 1280 O O . GLN A 1 162 ? -22.398 -1.990 19.472 1.00 88.88 162 GLN A O 1
ATOM 1285 N N . VAL A 1 163 ? -24.504 -1.302 19.871 1.00 89.38 163 VAL A N 1
ATOM 1286 C CA . VAL A 1 163 ? -24.851 -1.078 18.455 1.00 89.38 163 VAL A CA 1
ATOM 1287 C C . VAL A 1 163 ? -23.971 0.019 17.852 1.00 89.38 163 VAL A C 1
ATOM 1289 O O . VAL A 1 163 ? -23.456 -0.141 16.749 1.00 89.38 163 VAL A O 1
ATOM 1292 N N . GLN A 1 164 ? -23.724 1.102 18.589 1.00 88.50 164 GLN A N 1
ATOM 1293 C CA . GLN A 1 164 ? -22.869 2.193 18.125 1.00 88.50 164 GLN A CA 1
ATOM 1294 C C . GLN A 1 164 ? -21.408 1.754 17.925 1.00 88.50 164 GLN A C 1
ATOM 1296 O O . GLN A 1 164 ? -20.789 2.143 16.938 1.00 88.50 164 GLN A O 1
ATOM 1301 N N . VAL A 1 165 ? -20.861 0.916 18.813 1.00 89.62 165 VAL A N 1
ATOM 1302 C CA . VAL A 1 165 ? -19.513 0.337 18.648 1.00 89.62 165 VAL A CA 1
ATOM 1303 C C . VAL A 1 165 ? -19.441 -0.551 17.403 1.00 89.62 165 VAL A C 1
ATOM 1305 O O . VAL A 1 165 ? -18.474 -0.469 16.648 1.00 89.62 165 VAL A O 1
ATOM 1308 N N . GLN A 1 166 ? -20.469 -1.365 17.145 1.00 89.31 166 GLN A N 1
ATOM 1309 C CA . GLN A 1 166 ? -20.529 -2.193 15.934 1.00 89.31 166 GLN A CA 1
ATOM 1310 C C . GLN A 1 166 ? -20.580 -1.339 14.661 1.00 89.31 166 GLN A C 1
ATOM 1312 O O . GLN A 1 166 ? -19.801 -1.578 13.742 1.00 89.31 166 GLN A O 1
ATOM 1317 N N . GLN A 1 167 ? -21.413 -0.296 14.638 1.00 90.50 167 GLN A N 1
ATOM 1318 C CA . GLN A 1 167 ? -21.485 0.638 13.509 1.00 90.50 167 GLN A CA 1
ATOM 1319 C C . GLN A 1 167 ? -20.159 1.371 13.280 1.00 90.50 167 GLN A C 1
ATOM 1321 O O . GLN A 1 167 ? -19.738 1.543 12.139 1.00 90.50 167 GLN A O 1
ATOM 1326 N N . GLN A 1 168 ? -19.475 1.792 14.349 1.00 88.75 168 GLN A N 1
ATOM 1327 C CA . GLN A 1 168 ? -18.152 2.412 14.232 1.00 88.75 168 GLN A CA 1
ATOM 1328 C C . GLN A 1 168 ? -17.142 1.458 13.592 1.00 88.75 168 GLN A C 1
ATOM 1330 O O . GLN A 1 168 ? -16.386 1.883 12.723 1.00 88.75 168 GLN A O 1
ATOM 1335 N N . ARG A 1 169 ? -17.170 0.171 13.950 1.00 87.75 169 ARG A N 1
ATOM 1336 C CA . ARG A 1 169 ? -16.302 -0.838 13.331 1.00 87.75 169 ARG A CA 1
ATOM 1337 C C . ARG A 1 169 ? -16.604 -1.067 11.863 1.00 87.75 169 ARG A C 1
ATOM 1339 O O . ARG A 1 169 ? -15.672 -1.057 11.069 1.00 87.75 169 ARG A O 1
ATOM 1346 N N . GLU A 1 170 ? -17.872 -1.229 11.496 1.00 90.56 170 GLU A N 1
ATOM 1347 C CA . GLU A 1 170 ? -18.254 -1.348 10.084 1.00 90.56 170 GLU A CA 1
ATOM 1348 C C . GLU A 1 170 ? -17.812 -0.114 9.292 1.00 90.56 170 GLU A C 1
ATOM 1350 O O . GLU A 1 170 ? -17.283 -0.234 8.190 1.00 90.56 170 GLU A O 1
ATOM 1355 N N . LEU A 1 171 ? -17.959 1.087 9.862 1.00 91.62 171 LEU A N 1
ATOM 1356 C CA . LEU A 1 171 ? -17.481 2.320 9.239 1.00 91.62 171 LEU A CA 1
ATOM 1357 C C . LEU A 1 171 ? -15.956 2.354 9.102 1.00 91.62 171 LEU A C 1
ATOM 1359 O O . LEU A 1 171 ? -15.450 2.820 8.082 1.00 91.62 171 LEU A O 1
ATOM 1363 N N . GLU A 1 172 ? -15.211 1.892 10.103 1.00 91.06 172 GLU A N 1
ATOM 1364 C CA . GLU A 1 172 ? -13.751 1.796 10.044 1.00 91.06 172 GLU A CA 1
ATOM 1365 C C . GLU A 1 172 ? -13.281 0.774 9.004 1.00 91.06 172 GLU A C 1
ATOM 1367 O O . GLU A 1 172 ? -12.355 1.066 8.244 1.00 91.06 172 GLU A O 1
ATOM 1372 N N . GLU A 1 173 ? -13.942 -0.380 8.919 1.00 91.56 173 GLU A N 1
ATOM 1373 C CA . GLU A 1 173 ? -13.669 -1.418 7.925 1.00 91.56 173 GLU A CA 1
ATOM 1374 C C . GLU A 1 173 ? -13.972 -0.916 6.511 1.00 91.56 173 GLU A C 1
ATOM 1376 O O . GLU A 1 173 ? -13.085 -0.921 5.659 1.00 91.56 173 GLU A O 1
ATOM 1381 N N . MET A 1 174 ? -15.153 -0.327 6.289 1.00 92.88 174 MET A N 1
ATOM 1382 C CA . MET A 1 174 ? -15.496 0.302 5.011 1.00 92.88 174 MET A CA 1
ATOM 1383 C C . MET A 1 174 ? -14.505 1.406 4.631 1.00 92.88 174 MET A C 1
ATOM 1385 O O . MET A 1 174 ? -14.078 1.492 3.481 1.00 92.88 174 MET A O 1
ATOM 1389 N N . ARG A 1 175 ? -14.092 2.256 5.581 1.00 91.06 175 ARG A N 1
ATOM 1390 C CA . ARG A 1 175 ? -13.081 3.298 5.328 1.00 91.06 175 ARG A CA 1
ATOM 1391 C C . ARG A 1 175 ? -11.736 2.700 4.936 1.00 91.06 175 ARG A C 1
ATOM 1393 O O . ARG A 1 175 ? -11.062 3.256 4.067 1.00 91.06 175 ARG A O 1
ATOM 1400 N N . ARG A 1 176 ? -11.329 1.603 5.576 1.00 90.38 176 ARG A N 1
ATOM 1401 C CA . ARG A 1 176 ? -10.095 0.887 5.248 1.00 90.38 176 ARG A CA 1
ATOM 1402 C C . ARG A 1 176 ? -10.178 0.273 3.853 1.00 90.38 176 ARG A C 1
ATOM 1404 O O . ARG A 1 176 ? -9.235 0.423 3.081 1.00 90.38 176 ARG A O 1
ATOM 1411 N N . ASP A 1 177 ? -11.306 -0.330 3.503 1.00 92.50 177 ASP A N 1
ATOM 1412 C CA . ASP A 1 177 ? -11.525 -0.937 2.192 1.00 92.50 177 ASP A CA 1
ATOM 1413 C C . ASP A 1 177 ? -11.551 0.100 1.076 1.00 92.50 177 ASP A C 1
ATOM 1415 O O . ASP A 1 177 ? -10.840 -0.053 0.085 1.00 92.50 177 ASP A O 1
ATOM 1419 N N . ILE A 1 178 ? -12.276 1.206 1.261 1.00 92.50 178 ILE A N 1
ATOM 1420 C CA . ILE A 1 178 ? -12.283 2.332 0.317 1.00 92.50 178 ILE A CA 1
ATOM 1421 C C . ILE A 1 178 ? -10.863 2.865 0.119 1.00 92.50 178 ILE A C 1
ATOM 1423 O O . ILE A 1 178 ? -10.449 3.150 -1.005 1.00 92.50 178 ILE A O 1
ATOM 1427 N N . ARG A 1 179 ? -10.086 2.983 1.200 1.00 89.00 179 ARG A N 1
ATOM 1428 C CA . ARG A 1 179 ? -8.698 3.445 1.127 1.00 89.00 179 ARG A CA 1
ATOM 1429 C C . ARG A 1 179 ? -7.812 2.468 0.353 1.00 89.00 179 ARG A C 1
ATOM 1431 O O . ARG A 1 179 ? -7.067 2.895 -0.524 1.00 89.00 179 ARG A O 1
ATOM 1438 N N . ASN A 1 180 ? -7.924 1.171 0.627 1.00 91.06 180 ASN A N 1
ATOM 1439 C CA . ASN A 1 180 ? -7.191 0.137 -0.101 1.00 91.06 180 ASN A CA 1
ATOM 1440 C C . ASN A 1 180 ? -7.551 0.137 -1.592 1.00 91.06 180 ASN A C 1
ATOM 1442 O O . ASN A 1 180 ? -6.660 0.095 -2.440 1.00 91.06 180 ASN A O 1
ATOM 1446 N N . GLN A 1 181 ? -8.842 0.250 -1.913 1.00 92.69 181 GLN A N 1
ATOM 1447 C CA . GLN A 1 181 ? -9.337 0.343 -3.287 1.00 92.69 181 GLN A CA 1
ATOM 1448 C C . GLN A 1 181 ? -8.828 1.601 -3.994 1.00 92.69 181 GLN A C 1
ATOM 1450 O O . GLN A 1 181 ? -8.421 1.522 -5.151 1.00 92.69 181 GLN A O 1
ATOM 1455 N N . LYS A 1 182 ? -8.786 2.748 -3.302 1.00 93.81 182 LYS A N 1
ATOM 1456 C CA . LYS A 1 182 ? -8.204 3.990 -3.832 1.00 93.81 182 LYS A CA 1
ATOM 1457 C C . LYS A 1 182 ? -6.752 3.769 -4.256 1.00 93.81 182 LYS A C 1
ATOM 1459 O O . LYS A 1 182 ? -6.392 4.080 -5.389 1.00 93.81 182 LYS A O 1
ATOM 1464 N N . PHE A 1 183 ? -5.934 3.185 -3.384 1.00 93.62 183 PHE A N 1
ATOM 1465 C CA . PHE A 1 183 ? -4.530 2.913 -3.693 1.00 93.62 183 PHE A CA 1
ATOM 1466 C C . PHE A 1 183 ? -4.349 1.846 -4.776 1.00 93.62 183 PHE A C 1
ATOM 1468 O O . PHE A 1 183 ? -3.422 1.926 -5.579 1.00 93.62 183 PHE A O 1
ATOM 1475 N N . GLU A 1 184 ? -5.242 0.863 -4.857 1.00 93.06 184 GLU A N 1
ATOM 1476 C CA . GLU A 1 184 ? -5.233 -0.117 -5.943 1.00 93.06 184 GLU A CA 1
ATOM 1477 C C . GLU A 1 184 ? -5.564 0.509 -7.302 1.00 93.06 184 GLU A C 1
ATOM 1479 O O . GLU A 1 184 ? -4.903 0.218 -8.306 1.00 93.06 184 GLU A O 1
ATOM 1484 N N . ALA A 1 185 ? -6.550 1.406 -7.333 1.00 93.94 185 ALA A N 1
ATOM 1485 C CA . ALA A 1 185 ? -6.911 2.162 -8.523 1.00 93.94 185 ALA A CA 1
ATOM 1486 C C . ALA A 1 185 ? -5.768 3.090 -8.961 1.00 93.94 185 ALA A C 1
ATOM 1488 O O . ALA A 1 185 ? -5.417 3.110 -10.143 1.00 93.94 185 ALA A O 1
ATOM 1489 N N . GLU A 1 186 ? -5.134 3.797 -8.020 1.00 93.75 186 GLU A N 1
ATOM 1490 C CA . GLU A 1 186 ? -3.951 4.623 -8.287 1.00 93.75 186 GLU A CA 1
ATOM 1491 C C . GLU A 1 186 ? -2.792 3.790 -8.844 1.00 93.75 186 GLU A C 1
ATOM 1493 O O . GLU A 1 186 ? -2.240 4.132 -9.889 1.00 93.75 186 GLU A O 1
ATOM 1498 N N . ALA A 1 187 ? -2.460 2.656 -8.220 1.00 93.25 187 ALA A N 1
ATOM 1499 C CA . ALA A 1 187 ? -1.404 1.773 -8.711 1.00 93.25 187 ALA A CA 1
ATOM 1500 C C . ALA A 1 187 ? -1.711 1.252 -10.124 1.00 93.25 187 ALA A C 1
ATOM 1502 O O . ALA A 1 187 ? -0.833 1.229 -10.985 1.00 93.25 187 ALA A O 1
ATOM 1503 N N . THR A 1 188 ? -2.963 0.872 -10.394 1.00 93.88 188 THR A N 1
ATOM 1504 C CA . THR A 1 188 ? -3.391 0.408 -11.723 1.00 93.88 188 THR A CA 1
ATOM 1505 C C . THR A 1 188 ? -3.280 1.513 -12.772 1.00 93.88 188 THR A C 1
ATOM 1507 O O . THR A 1 188 ? -2.808 1.257 -13.880 1.00 93.88 188 THR A O 1
ATOM 1510 N N . ARG A 1 189 ? -3.648 2.752 -12.420 1.00 95.00 189 ARG A N 1
ATOM 1511 C CA . ARG A 1 189 ? -3.464 3.927 -13.281 1.00 95.00 189 ARG A CA 1
ATOM 1512 C C . ARG A 1 189 ? -1.984 4.177 -13.561 1.00 95.00 189 ARG A C 1
ATOM 1514 O O . ARG A 1 189 ? -1.622 4.365 -14.718 1.00 95.00 189 ARG A O 1
ATOM 1521 N N . LEU A 1 190 ? -1.128 4.136 -12.543 1.00 93.38 190 LEU A N 1
ATOM 1522 C CA . LEU A 1 190 ? 0.304 4.419 -12.686 1.00 93.38 190 LEU A CA 1
ATOM 1523 C C . LEU A 1 190 ? 1.012 3.401 -13.584 1.00 93.38 190 LEU A C 1
ATOM 1525 O O . LEU A 1 190 ? 1.837 3.789 -14.406 1.00 93.38 190 LEU A O 1
ATOM 1529 N N . LYS A 1 191 ? 0.614 2.125 -13.541 1.00 92.44 191 LYS A N 1
ATOM 1530 C CA . LYS A 1 191 ? 1.147 1.084 -14.443 1.00 92.44 191 LYS A CA 1
ATOM 1531 C C . LYS A 1 191 ? 0.939 1.355 -15.933 1.00 92.44 191 LYS A C 1
ATOM 1533 O O . LYS A 1 191 ? 1.601 0.721 -16.753 1.00 92.44 191 LYS A O 1
ATOM 1538 N N . THR A 1 192 ? 0.006 2.232 -16.304 1.00 92.62 192 THR A N 1
ATOM 1539 C CA . THR A 1 192 ? -0.199 2.584 -17.717 1.00 92.62 192 THR A CA 1
ATOM 1540 C C . THR A 1 192 ? 0.986 3.356 -18.300 1.00 92.62 192 THR A C 1
ATOM 1542 O O . THR A 1 192 ? 1.222 3.274 -19.506 1.00 92.62 192 THR A O 1
ATOM 1545 N N . ASP A 1 193 ? 1.775 4.036 -17.461 1.00 92.19 193 ASP A N 1
ATOM 1546 C CA . ASP A 1 193 ? 3.024 4.673 -17.865 1.00 92.19 193 ASP A CA 1
ATOM 1547 C C . ASP A 1 193 ? 4.218 3.731 -17.583 1.00 92.19 193 ASP A C 1
ATOM 1549 O O . ASP A 1 193 ? 4.439 3.326 -16.436 1.00 92.19 193 ASP A O 1
ATOM 1553 N N . PRO A 1 194 ? 5.041 3.401 -18.603 1.00 87.25 194 PRO A N 1
ATOM 1554 C CA . PRO A 1 194 ? 6.269 2.617 -18.440 1.00 87.25 194 PRO A CA 1
ATOM 1555 C C . PRO A 1 194 ? 7.256 3.157 -17.394 1.00 87.25 194 PRO A C 1
ATOM 1557 O O . PRO A 1 194 ? 8.143 2.424 -16.943 1.00 87.25 194 PRO A O 1
ATOM 1560 N N . PHE A 1 195 ? 7.152 4.437 -17.028 1.00 90.94 195 PHE A N 1
ATOM 1561 C CA . PHE A 1 195 ? 7.935 5.010 -15.942 1.00 90.94 195 PHE A CA 1
ATOM 1562 C C . PHE A 1 195 ? 7.674 4.286 -14.613 1.00 90.94 195 PHE A C 1
ATOM 1564 O O . PHE A 1 195 ? 8.638 3.916 -13.951 1.00 90.94 195 PHE A O 1
ATOM 1571 N N . PHE A 1 196 ? 6.418 3.969 -14.285 1.00 93.75 196 PHE A N 1
ATOM 1572 C CA . PHE A 1 196 ? 6.026 3.322 -13.023 1.00 93.75 196 PHE A CA 1
ATOM 1573 C C . PHE A 1 196 ? 5.850 1.798 -13.143 1.00 93.75 196 PHE A C 1
ATOM 1575 O O . PHE A 1 196 ? 5.148 1.183 -12.340 1.00 93.75 196 PHE A O 1
ATOM 1582 N N . ALA A 1 197 ? 6.462 1.154 -14.141 1.00 88.06 197 ALA A N 1
ATOM 1583 C CA . ALA A 1 197 ? 6.274 -0.279 -14.411 1.00 88.06 197 ALA A CA 1
ATOM 1584 C C . ALA A 1 197 ? 6.628 -1.203 -13.225 1.00 88.06 197 ALA A C 1
ATOM 1586 O O . ALA A 1 197 ? 6.169 -2.341 -13.154 1.00 88.06 197 ALA A O 1
ATOM 1587 N N . ASP A 1 198 ? 7.447 -0.728 -12.294 1.00 89.44 198 ASP A N 1
ATOM 1588 C CA . ASP A 1 198 ? 7.919 -1.455 -11.122 1.00 89.44 198 ASP A CA 1
ATOM 1589 C C . ASP A 1 198 ? 7.141 -1.145 -9.834 1.00 89.44 198 ASP A C 1
ATOM 1591 O O . ASP A 1 198 ? 7.492 -1.689 -8.785 1.00 89.44 198 ASP A O 1
ATOM 1595 N N . ILE A 1 199 ? 6.077 -0.335 -9.901 1.00 91.12 199 ILE A N 1
ATOM 1596 C CA . ILE A 1 199 ? 5.320 0.124 -8.729 1.00 91.12 199 ILE A CA 1
ATOM 1597 C C . ILE A 1 199 ? 4.785 -1.020 -7.856 1.00 91.12 199 ILE A C 1
ATOM 1599 O O . ILE A 1 199 ? 4.728 -0.882 -6.638 1.00 91.12 199 ILE A O 1
ATOM 1603 N N . ASP A 1 200 ? 4.485 -2.182 -8.443 1.00 90.62 200 ASP A N 1
ATOM 1604 C CA . ASP A 1 200 ? 4.029 -3.369 -7.705 1.00 90.62 200 ASP A CA 1
ATOM 1605 C C . ASP A 1 200 ? 5.045 -3.886 -6.686 1.00 90.62 200 ASP A C 1
ATOM 1607 O O . ASP A 1 200 ? 4.656 -4.357 -5.620 1.00 90.62 200 ASP A O 1
ATOM 1611 N N . HIS A 1 201 ? 6.343 -3.758 -6.970 1.00 89.19 201 HIS A N 1
ATOM 1612 C CA . HIS A 1 201 ? 7.400 -4.230 -6.070 1.00 89.19 201 HIS A CA 1
ATOM 1613 C C . HIS A 1 201 ? 7.498 -3.381 -4.798 1.00 89.19 201 HIS A C 1
ATOM 1615 O O . HIS A 1 201 ? 8.046 -3.832 -3.794 1.00 89.19 201 HIS A O 1
ATOM 1621 N N . TYR A 1 202 ? 6.970 -2.156 -4.840 1.00 89.06 202 TYR A N 1
ATOM 1622 C CA . TYR A 1 202 ? 7.058 -1.179 -3.756 1.00 89.06 202 TYR A CA 1
ATOM 1623 C C . TYR A 1 202 ? 5.689 -0.735 -3.243 1.00 89.06 202 TYR A C 1
ATOM 1625 O O . TYR A 1 202 ? 5.625 0.120 -2.363 1.00 89.06 202 TYR A O 1
ATOM 1633 N N . ARG A 1 203 ? 4.597 -1.320 -3.754 1.00 89.75 203 ARG A N 1
ATOM 1634 C CA . ARG A 1 203 ? 3.223 -0.907 -3.448 1.00 89.75 203 ARG A CA 1
ATOM 1635 C C . ARG A 1 203 ? 2.957 -0.871 -1.948 1.00 89.75 203 ARG A C 1
ATOM 1637 O O . ARG A 1 203 ? 2.462 0.135 -1.466 1.00 89.75 203 ARG A O 1
ATOM 1644 N N . GLU A 1 204 ? 3.307 -1.930 -1.218 1.00 89.88 204 GLU A N 1
ATOM 1645 C CA . GLU A 1 204 ? 3.083 -1.998 0.235 1.00 89.88 204 GLU A CA 1
ATOM 1646 C C . GLU A 1 204 ? 3.832 -0.888 0.987 1.00 89.88 204 GLU A C 1
ATOM 1648 O O . GLU A 1 204 ? 3.253 -0.201 1.823 1.00 89.88 204 GLU A O 1
ATOM 1653 N N . GLU A 1 205 ? 5.112 -0.684 0.660 1.00 90.44 205 GLU A N 1
ATOM 1654 C CA . GLU A 1 205 ? 5.970 0.316 1.311 1.00 90.44 205 GLU A CA 1
ATOM 1655 C C . GLU A 1 205 ? 5.491 1.741 0.997 1.00 90.44 205 GLU A C 1
ATOM 1657 O O . GLU A 1 205 ? 5.470 2.609 1.869 1.00 90.44 205 GLU A O 1
ATOM 1662 N N . TYR A 1 206 ? 5.080 1.995 -0.247 1.00 93.56 206 TYR A N 1
ATOM 1663 C CA . TYR A 1 206 ? 4.601 3.310 -0.665 1.00 93.56 206 TYR A CA 1
ATOM 1664 C 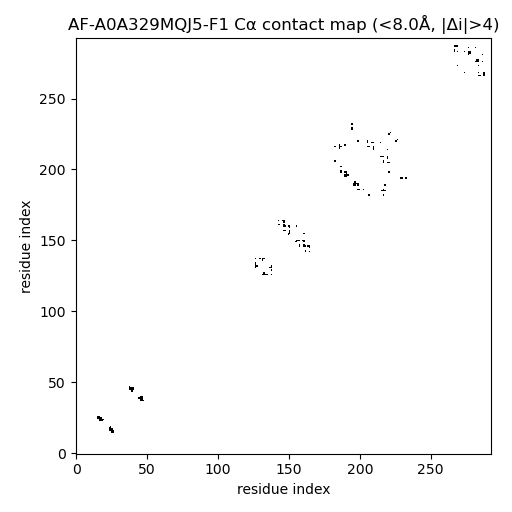C . TYR A 1 206 ? 3.191 3.594 -0.163 1.00 93.56 206 TYR A C 1
ATOM 1666 O O . TYR A 1 206 ? 2.919 4.732 0.209 1.00 93.56 206 TYR A O 1
ATOM 1674 N N . GLN A 1 207 ? 2.333 2.577 -0.070 1.00 93.44 207 GLN A N 1
ATOM 1675 C CA . GLN A 1 207 ? 1.015 2.702 0.539 1.00 93.44 207 GLN A CA 1
ATOM 1676 C C . GLN A 1 207 ? 1.133 3.082 2.018 1.00 93.44 207 GLN A C 1
ATOM 1678 O O . GLN A 1 207 ? 0.486 4.031 2.443 1.00 93.44 207 GLN A O 1
ATOM 1683 N N . GLU A 1 208 ? 2.003 2.428 2.792 1.00 92.25 208 GLU A N 1
ATOM 1684 C CA . GLU A 1 208 ? 2.207 2.770 4.208 1.00 92.25 208 GLU A CA 1
ATOM 1685 C C . GLU A 1 208 ? 2.647 4.235 4.390 1.00 92.25 208 GLU A C 1
ATOM 1687 O O . GLU A 1 208 ? 2.174 4.950 5.278 1.00 92.25 208 GLU A O 1
ATOM 1692 N N . ILE A 1 209 ? 3.533 4.716 3.515 1.00 91.62 209 ILE A N 1
ATOM 1693 C CA . ILE A 1 209 ? 3.996 6.106 3.546 1.00 91.62 209 ILE A CA 1
ATOM 1694 C C . ILE A 1 209 ? 2.876 7.062 3.135 1.00 91.62 209 ILE A C 1
ATOM 1696 O O . ILE A 1 209 ? 2.666 8.049 3.836 1.00 91.62 209 ILE A O 1
ATOM 1700 N N . ALA A 1 210 ? 2.159 6.759 2.051 1.00 92.94 210 ALA A N 1
ATOM 1701 C CA . ALA A 1 210 ? 1.037 7.547 1.551 1.00 92.94 210 ALA A CA 1
ATOM 1702 C C . ALA A 1 210 ? -0.075 7.674 2.600 1.00 92.94 210 ALA A C 1
ATOM 1704 O O . ALA A 1 210 ? -0.624 8.755 2.800 1.00 92.94 210 ALA A O 1
ATOM 1705 N N . GLU A 1 211 ? -0.360 6.599 3.337 1.00 92.19 211 GLU A N 1
ATOM 1706 C CA . GLU A 1 211 ? -1.316 6.610 4.445 1.00 92.19 211 GLU A CA 1
ATOM 1707 C C . GLU A 1 211 ? -0.882 7.529 5.585 1.00 92.19 211 GLU A C 1
ATOM 1709 O O . GLU A 1 211 ? -1.712 8.228 6.165 1.00 92.19 211 GLU A O 1
ATOM 1714 N N . ARG A 1 212 ? 0.416 7.55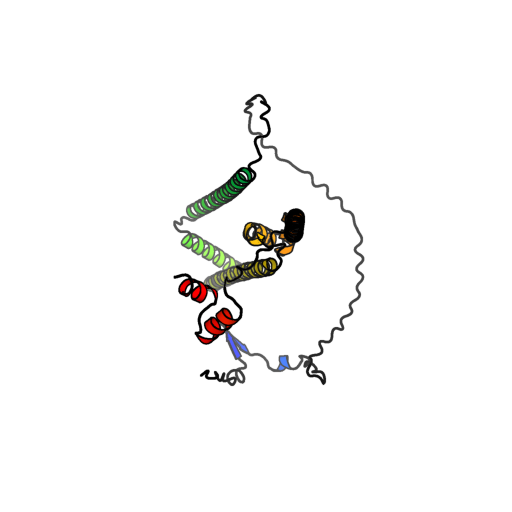7 5.895 1.00 90.81 212 ARG A N 1
ATOM 1715 C CA . ARG A 1 212 ? 0.958 8.403 6.960 1.00 90.81 212 ARG A CA 1
ATOM 1716 C C . ARG A 1 212 ? 1.044 9.876 6.560 1.00 90.81 212 ARG A C 1
ATOM 1718 O O . ARG A 1 212 ? 0.892 10.735 7.423 1.00 90.81 212 ARG A O 1
ATOM 1725 N N . THR A 1 213 ? 1.347 10.175 5.297 1.00 90.44 213 THR A N 1
ATOM 1726 C CA . THR A 1 213 ? 1.561 11.551 4.816 1.00 90.44 213 THR A CA 1
ATOM 1727 C C . THR A 1 213 ? 0.333 12.165 4.148 1.00 90.44 213 THR A C 1
ATOM 1729 O O . THR A 1 213 ? 0.327 13.368 3.909 1.00 90.44 213 THR A O 1
ATOM 1732 N N . GLY A 1 214 ? -0.696 11.371 3.842 1.00 89.19 214 GLY A N 1
ATOM 1733 C CA . GLY A 1 214 ? -1.873 11.818 3.095 1.00 89.19 214 GLY A CA 1
ATOM 1734 C C . GLY A 1 214 ? -1.597 12.096 1.612 1.00 89.19 214 GLY A C 1
ATOM 1735 O O . GLY A 1 214 ? -2.411 12.740 0.955 1.00 89.19 214 GLY A O 1
ATOM 1736 N N . GLN A 1 215 ? -0.457 11.642 1.089 1.00 92.75 215 GLN A N 1
ATOM 1737 C CA . GLN A 1 215 ? -0.035 11.870 -0.296 1.00 92.75 215 GLN A CA 1
ATOM 1738 C C . GLN A 1 215 ? -0.573 10.793 -1.246 1.00 92.75 215 GLN A C 1
ATOM 1740 O O . GLN A 1 215 ? -0.999 9.721 -0.812 1.00 92.75 215 GLN A O 1
ATOM 1745 N N . SER A 1 216 ? -0.542 11.070 -2.552 1.00 93.69 216 SER A N 1
ATOM 1746 C CA . SER A 1 216 ? -0.836 10.055 -3.569 1.00 93.69 216 SER A CA 1
ATOM 1747 C C . SER A 1 216 ? 0.314 9.048 -3.697 1.00 93.69 216 SER A C 1
ATOM 1749 O O . SER A 1 216 ? 1.465 9.353 -3.361 1.00 93.69 216 SER A O 1
ATOM 1751 N N . LEU A 1 217 ? 0.040 7.849 -4.228 1.00 93.50 217 LEU A N 1
ATOM 1752 C CA . LEU A 1 217 ? 1.110 6.885 -4.529 1.00 93.50 217 LEU A CA 1
ATOM 1753 C C . LEU A 1 217 ? 2.122 7.430 -5.543 1.00 93.50 217 LEU A C 1
ATOM 1755 O O . LEU A 1 217 ? 3.296 7.065 -5.494 1.00 93.50 217 LEU A O 1
ATOM 1759 N N . GLU A 1 218 ? 1.675 8.306 -6.442 1.00 94.38 218 GLU A N 1
ATOM 1760 C CA . GLU A 1 218 ? 2.520 8.951 -7.443 1.00 94.38 218 GLU A CA 1
ATOM 1761 C C . GLU A 1 218 ? 3.562 9.863 -6.783 1.00 94.38 218 GLU A C 1
ATOM 1763 O O . GLU A 1 218 ? 4.759 9.731 -7.046 1.00 94.38 218 GLU A O 1
ATOM 1768 N N . ASP A 1 219 ? 3.130 10.725 -5.861 1.00 94.19 219 ASP A N 1
ATOM 1769 C CA . ASP A 1 219 ? 4.017 11.649 -5.145 1.00 94.19 219 ASP A CA 1
ATOM 1770 C C . ASP A 1 219 ? 5.041 10.894 -4.296 1.00 94.19 219 ASP A C 1
ATOM 1772 O O . ASP A 1 219 ? 6.232 11.220 -4.287 1.00 94.19 219 ASP A O 1
ATOM 1776 N N . VAL A 1 220 ? 4.594 9.833 -3.615 1.00 94.44 220 VAL A N 1
ATOM 1777 C CA . VAL A 1 220 ? 5.479 8.975 -2.818 1.00 94.44 220 VAL A CA 1
ATOM 1778 C C . VAL A 1 220 ? 6.503 8.276 -3.713 1.00 94.44 220 VAL A C 1
ATOM 1780 O O . VAL A 1 220 ? 7.686 8.220 -3.361 1.00 94.44 220 VAL A O 1
ATOM 1783 N N . TYR A 1 221 ? 6.089 7.798 -4.891 1.00 94.19 221 TYR A N 1
ATOM 1784 C CA . TYR A 1 221 ? 6.995 7.199 -5.869 1.00 94.19 221 TYR A CA 1
ATOM 1785 C C . TYR A 1 221 ? 8.052 8.206 -6.334 1.00 94.19 221 TYR A C 1
ATOM 1787 O O . TYR A 1 221 ? 9.251 7.908 -6.320 1.00 94.19 221 TYR A O 1
ATOM 1795 N N . TRP A 1 222 ? 7.643 9.423 -6.698 1.00 93.38 222 TRP A N 1
ATOM 1796 C CA . TRP A 1 222 ? 8.567 10.480 -7.108 1.00 93.38 222 TRP A CA 1
ATOM 1797 C C . TRP A 1 222 ? 9.556 10.850 -6.003 1.00 93.38 222 TRP A C 1
ATOM 1799 O O . TRP A 1 222 ? 10.758 10.951 -6.267 1.00 93.38 222 TRP A O 1
ATOM 1809 N N . ALA A 1 223 ? 9.077 10.976 -4.765 1.00 92.56 223 ALA A N 1
ATOM 1810 C CA . ALA A 1 223 ? 9.902 11.307 -3.610 1.00 92.56 223 ALA A CA 1
ATOM 1811 C C . ALA A 1 223 ? 10.926 10.211 -3.276 1.00 92.56 223 ALA A C 1
ATOM 1813 O O . ALA A 1 223 ? 12.052 10.516 -2.878 1.00 92.56 223 ALA A O 1
ATOM 1814 N N . LYS A 1 224 ? 10.554 8.933 -3.426 1.00 92.62 224 LYS A N 1
ATOM 1815 C CA . LYS A 1 224 ? 11.420 7.802 -3.066 1.00 92.62 224 LYS A CA 1
ATOM 1816 C C . LYS A 1 224 ? 12.333 7.344 -4.190 1.00 92.62 224 LYS A C 1
ATOM 1818 O O . LYS A 1 224 ? 13.501 7.073 -3.929 1.00 92.62 224 LYS A O 1
ATOM 1823 N N . ARG A 1 225 ? 11.8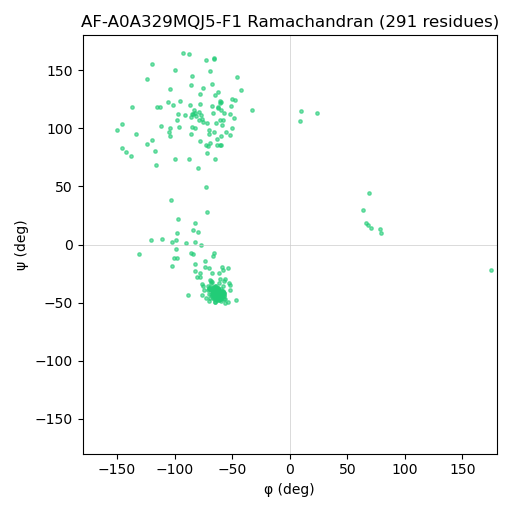17 7.247 -5.415 1.00 90.69 225 ARG A N 1
ATOM 1824 C CA . ARG A 1 225 ? 12.519 6.608 -6.535 1.00 90.69 225 ARG A CA 1
ATOM 1825 C C . ARG A 1 225 ? 12.556 7.432 -7.815 1.00 90.69 225 ARG A C 1
ATOM 1827 O O . ARG A 1 225 ? 13.322 7.094 -8.714 1.00 90.69 225 ARG A O 1
ATOM 1834 N N . GLY A 1 226 ? 11.836 8.548 -7.898 1.00 89.00 226 GLY A N 1
ATOM 1835 C CA . GLY A 1 226 ? 11.746 9.356 -9.119 1.00 89.00 226 GLY A CA 1
ATOM 1836 C C . GLY A 1 226 ? 13.099 9.636 -9.789 1.00 89.00 226 GLY A C 1
ATOM 1837 O O . GLY A 1 226 ? 13.273 9.384 -10.979 1.00 89.00 226 GLY A O 1
ATOM 1838 N N . ARG A 1 227 ? 14.110 10.062 -9.019 1.00 88.38 227 ARG A N 1
ATOM 1839 C CA . ARG A 1 227 ? 15.462 10.337 -9.551 1.00 88.38 227 ARG A CA 1
ATOM 1840 C C . ARG A 1 227 ? 16.203 9.093 -10.045 1.00 88.38 227 ARG A C 1
ATOM 1842 O O . ARG A 1 227 ? 16.949 9.178 -11.018 1.00 88.38 227 ARG A O 1
ATOM 1849 N N . GLU A 1 228 ? 16.055 7.966 -9.360 1.00 88.56 228 GLU A N 1
ATOM 1850 C CA . GLU A 1 228 ? 16.722 6.716 -9.735 1.00 88.56 228 GLU A CA 1
ATOM 1851 C C . GLU A 1 228 ? 16.070 6.116 -10.978 1.00 88.56 228 GLU A C 1
ATOM 1853 O O . GLU A 1 228 ? 16.766 5.804 -11.946 1.00 88.56 228 GLU A O 1
ATOM 1858 N N . ARG A 1 229 ? 14.733 6.068 -11.004 1.00 89.81 229 ARG A N 1
ATOM 1859 C CA . ARG A 1 229 ? 13.964 5.561 -12.141 1.00 89.81 229 ARG A CA 1
ATOM 1860 C C . ARG A 1 229 ? 14.193 6.385 -13.407 1.00 89.81 229 ARG A C 1
ATOM 1862 O O . ARG A 1 229 ? 14.319 5.808 -14.483 1.00 89.81 229 ARG A O 1
ATOM 1869 N N . MET A 1 230 ? 14.332 7.710 -13.294 1.00 90.19 230 MET A N 1
ATOM 1870 C CA . MET A 1 230 ? 14.701 8.569 -14.430 1.00 90.19 230 MET A CA 1
ATOM 1871 C C . MET A 1 230 ? 16.035 8.145 -15.059 1.00 90.19 230 MET A C 1
ATOM 1873 O O . MET A 1 230 ? 16.100 7.945 -16.269 1.00 90.19 230 MET A O 1
ATOM 1877 N N . LYS A 1 231 ? 17.073 7.908 -14.247 1.00 90.69 231 LYS A N 1
ATOM 1878 C CA . LYS A 1 231 ? 18.385 7.448 -14.741 1.00 90.69 231 LYS A CA 1
ATOM 1879 C C . LYS A 1 231 ? 18.328 6.047 -15.349 1.00 90.69 231 LYS A C 1
ATOM 1881 O O . LYS A 1 231 ? 19.021 5.763 -16.324 1.00 90.69 231 LYS A O 1
ATOM 1886 N N . GLU A 1 232 ? 17.543 5.146 -14.765 1.00 88.31 232 GLU A N 1
ATOM 1887 C CA . GLU A 1 232 ? 17.330 3.804 -15.319 1.00 88.31 232 GLU A CA 1
ATOM 1888 C C . GLU A 1 232 ? 16.644 3.877 -16.683 1.00 88.31 232 GLU A C 1
ATOM 1890 O O . GLU A 1 232 ? 17.108 3.260 -17.641 1.00 88.31 232 GLU A O 1
ATOM 1895 N N . ARG A 1 233 ? 15.607 4.708 -16.801 1.00 87.56 233 ARG A N 1
ATOM 1896 C CA . ARG A 1 233 ? 14.885 4.926 -18.053 1.00 87.56 233 ARG A CA 1
ATOM 1897 C C . ARG A 1 233 ? 15.764 5.562 -19.126 1.00 87.56 233 ARG A C 1
ATOM 1899 O O . ARG A 1 233 ? 15.705 5.139 -20.276 1.00 87.56 233 ARG A O 1
ATOM 1906 N N . GLU A 1 234 ? 16.607 6.531 -18.772 1.00 89.12 234 GLU A N 1
ATOM 1907 C CA . GLU A 1 234 ? 17.605 7.095 -19.692 1.00 89.12 234 GLU A CA 1
ATOM 1908 C C . GLU A 1 234 ? 18.516 5.996 -20.254 1.00 89.12 234 GLU A C 1
ATOM 1910 O O . GLU A 1 234 ? 18.674 5.885 -21.470 1.00 89.12 234 GLU A O 1
ATOM 1915 N N . ARG A 1 235 ? 19.030 5.107 -19.394 1.00 90.25 235 ARG A N 1
ATOM 1916 C CA . ARG A 1 235 ? 19.855 3.965 -19.824 1.00 90.25 235 ARG A CA 1
ATOM 1917 C C . ARG A 1 235 ? 19.084 2.981 -20.704 1.00 90.25 235 ARG A C 1
ATOM 1919 O O . ARG A 1 235 ? 19.631 2.507 -21.697 1.00 90.25 235 ARG A O 1
ATOM 1926 N N . GLU A 1 236 ? 17.834 2.664 -20.370 1.00 87.69 236 GLU A N 1
ATOM 1927 C CA . GLU A 1 236 ? 16.967 1.798 -21.185 1.00 87.69 236 GLU A CA 1
ATOM 1928 C C . GLU A 1 236 ? 16.740 2.400 -22.584 1.00 87.69 236 GLU A C 1
ATOM 1930 O O . GLU A 1 236 ? 16.845 1.709 -23.605 1.00 87.69 236 GLU A O 1
ATOM 1935 N N . ILE A 1 237 ? 16.491 3.710 -22.660 1.00 88.75 237 ILE A N 1
ATOM 1936 C CA . ILE A 1 237 ? 16.335 4.440 -23.923 1.00 88.75 237 ILE A CA 1
ATOM 1937 C C . ILE A 1 237 ? 17.645 4.421 -24.720 1.00 88.75 237 ILE A C 1
ATOM 1939 O O . ILE A 1 237 ? 17.642 4.118 -25.913 1.00 88.75 237 ILE A O 1
ATOM 1943 N N . GLU A 1 238 ? 18.786 4.681 -24.087 1.00 89.81 238 GLU A N 1
ATOM 1944 C CA . GLU A 1 238 ? 20.087 4.622 -24.756 1.00 89.81 238 GLU A CA 1
ATOM 1945 C C . GLU A 1 238 ? 20.386 3.227 -25.312 1.00 89.81 238 GLU A C 1
ATOM 1947 O O . GLU A 1 238 ? 20.792 3.092 -26.470 1.00 89.81 238 GLU A O 1
ATOM 1952 N N . GLN A 1 239 ? 20.134 2.178 -24.528 1.00 90.38 239 GLN A N 1
ATOM 1953 C CA . GLN A 1 239 ? 20.341 0.794 -24.950 1.00 90.38 239 GLN A CA 1
ATOM 1954 C C . GLN A 1 239 ? 19.420 0.409 -26.108 1.00 90.38 239 GLN A C 1
ATOM 1956 O O . GLN A 1 239 ? 19.871 -0.198 -27.082 1.00 90.38 239 GLN A O 1
ATOM 1961 N N . THR A 1 240 ? 18.142 0.791 -26.055 1.00 88.69 240 THR A N 1
ATOM 1962 C CA . THR A 1 240 ? 17.200 0.526 -27.152 1.00 88.69 240 THR A CA 1
ATOM 1963 C C . THR A 1 240 ? 17.578 1.294 -28.417 1.00 88.69 240 THR A C 1
ATOM 1965 O O . THR A 1 240 ? 17.532 0.732 -29.515 1.00 88.69 240 THR A O 1
ATOM 1968 N N . LEU A 1 241 ? 18.040 2.541 -28.299 1.00 90.25 241 LEU A N 1
ATOM 1969 C CA . LEU A 1 241 ? 18.562 3.319 -29.424 1.00 90.25 241 LEU A CA 1
ATOM 1970 C C . LEU A 1 241 ? 19.824 2.688 -30.020 1.00 90.25 241 LEU A C 1
ATOM 1972 O O . LEU A 1 241 ? 19.918 2.568 -31.245 1.00 90.25 241 LEU A O 1
ATOM 1976 N N . GLN A 1 242 ? 20.772 2.249 -29.191 1.00 88.88 242 GLN A N 1
ATOM 1977 C CA . GLN A 1 242 ? 21.975 1.547 -29.643 1.00 88.88 242 GLN A CA 1
ATOM 1978 C C . GLN A 1 242 ? 21.628 0.226 -30.338 1.00 88.88 242 GLN A C 1
ATOM 1980 O O . GLN A 1 242 ? 22.129 -0.032 -31.432 1.00 88.88 242 GLN A O 1
ATOM 1985 N N . ALA A 1 243 ? 20.715 -0.567 -29.774 1.00 87.50 243 ALA A N 1
ATOM 1986 C CA . ALA A 1 243 ? 20.242 -1.815 -30.371 1.00 87.50 243 ALA A CA 1
ATOM 1987 C C . ALA A 1 243 ? 19.518 -1.584 -31.709 1.00 87.50 243 ALA A C 1
ATOM 1989 O O . ALA A 1 243 ? 19.681 -2.344 -32.664 1.00 87.50 243 ALA A O 1
ATOM 1990 N N . ASN A 1 244 ? 18.736 -0.510 -31.822 1.00 86.06 244 ASN A N 1
ATOM 1991 C CA . ASN A 1 244 ? 18.081 -0.139 -33.074 1.00 86.06 244 ASN A CA 1
ATOM 1992 C C . ASN A 1 244 ? 19.088 0.355 -34.120 1.00 86.06 244 ASN A C 1
ATOM 1994 O O . ASN A 1 244 ? 18.949 0.042 -35.305 1.00 86.06 244 ASN A O 1
ATOM 1998 N N . ARG A 1 245 ? 20.119 1.101 -33.705 1.00 83.94 245 ARG A N 1
ATOM 1999 C CA . ARG A 1 245 ? 21.220 1.523 -34.583 1.00 83.94 245 ARG A CA 1
ATOM 2000 C C . ARG A 1 245 ? 22.029 0.327 -35.075 1.00 83.94 245 ARG A C 1
ATOM 2002 O O . ARG A 1 245 ? 22.250 0.234 -36.279 1.00 83.94 245 ARG A O 1
ATOM 2009 N N . SER A 1 246 ? 22.400 -0.607 -34.199 1.00 82.44 246 SER A N 1
ATOM 2010 C CA . SER A 1 246 ? 23.153 -1.807 -34.577 1.00 82.44 246 SER A CA 1
ATOM 2011 C C . SER A 1 246 ? 22.346 -2.717 -35.505 1.00 82.44 246 SER A C 1
ATOM 2013 O O . SER A 1 246 ? 22.877 -3.155 -36.520 1.00 82.44 246 SER A O 1
ATOM 2015 N N . LYS A 1 247 ? 21.040 -2.908 -35.259 1.00 83.31 247 LYS A N 1
ATOM 2016 C CA . LYS A 1 247 ? 20.136 -3.621 -36.183 1.00 83.31 247 LYS A CA 1
ATOM 2017 C C . LYS A 1 247 ? 20.060 -2.948 -37.556 1.00 83.31 247 LYS A C 1
ATOM 2019 O O . LYS A 1 247 ? 20.147 -3.629 -38.574 1.00 83.31 247 LYS A O 1
ATOM 2024 N N . LYS A 1 248 ? 19.929 -1.616 -37.607 1.00 80.00 248 LYS A N 1
ATOM 2025 C CA . LYS A 1 248 ? 19.902 -0.859 -38.873 1.00 80.00 248 LYS A CA 1
ATOM 2026 C C . LYS A 1 248 ? 21.240 -0.904 -39.615 1.00 80.00 248 LYS A C 1
ATOM 2028 O O . LYS A 1 248 ? 21.233 -0.941 -40.841 1.00 80.00 248 LYS A O 1
ATOM 2033 N N . GLN A 1 249 ? 22.365 -0.890 -38.901 1.00 74.94 249 GLN A N 1
ATOM 2034 C CA . GLN A 1 249 ? 23.695 -1.037 -39.495 1.00 74.94 249 GLN A CA 1
ATOM 2035 C C . GLN A 1 249 ? 23.909 -2.464 -40.006 1.00 74.94 249 GLN A C 1
ATOM 2037 O O . GLN A 1 249 ? 24.239 -2.628 -41.173 1.00 74.94 249 GLN A O 1
ATOM 2042 N N . ALA A 1 250 ? 23.608 -3.492 -39.210 1.00 71.56 250 ALA A N 1
ATOM 2043 C CA . ALA A 1 250 ? 23.681 -4.892 -39.629 1.00 71.56 250 ALA A CA 1
ATOM 2044 C C . ALA A 1 250 ? 22.787 -5.194 -40.846 1.00 71.56 250 ALA A C 1
ATOM 2046 O O . ALA A 1 250 ? 23.185 -5.946 -41.725 1.00 71.56 250 ALA A O 1
ATOM 2047 N N . ALA A 1 251 ? 21.616 -4.556 -40.950 1.00 65.06 251 ALA A N 1
ATOM 2048 C CA . ALA A 1 251 ? 20.745 -4.673 -42.121 1.00 65.06 251 ALA A CA 1
ATOM 2049 C C . ALA A 1 251 ? 21.255 -3.918 -43.368 1.00 65.06 251 ALA A C 1
ATOM 2051 O O . ALA A 1 251 ? 20.800 -4.200 -44.473 1.00 65.06 251 ALA A O 1
ATOM 2052 N N . LYS A 1 252 ? 22.167 -2.946 -43.210 1.00 61.41 252 LYS A N 1
ATOM 2053 C CA . LYS A 1 252 ? 22.759 -2.161 -44.311 1.00 61.41 252 LYS A CA 1
ATOM 2054 C C . LYS A 1 252 ? 24.162 -2.622 -44.715 1.00 61.41 252 LYS A C 1
ATOM 2056 O O . LYS A 1 252 ? 24.639 -2.198 -45.763 1.00 61.41 252 LYS A O 1
ATOM 2061 N N . VAL A 1 253 ? 24.816 -3.478 -43.930 1.00 54.19 253 VAL A N 1
ATOM 2062 C CA . VAL A 1 253 ? 26.131 -4.047 -44.253 1.00 54.19 253 VAL A CA 1
ATOM 2063 C C . VAL A 1 253 ? 25.954 -5.454 -44.824 1.00 54.19 253 VAL A C 1
ATOM 2065 O O . VAL A 1 253 ? 26.261 -6.451 -44.184 1.00 54.19 253 VAL A O 1
ATOM 2068 N N . ASP A 1 254 ? 25.476 -5.521 -46.064 1.00 55.12 254 ASP A N 1
ATOM 2069 C CA . ASP A 1 254 ? 25.865 -6.598 -46.978 1.00 55.12 254 ASP A CA 1
ATOM 2070 C C . ASP A 1 254 ? 26.614 -5.955 -48.151 1.00 55.12 254 ASP A C 1
ATOM 2072 O O . ASP A 1 254 ? 26.123 -5.816 -49.267 1.00 55.12 254 ASP A O 1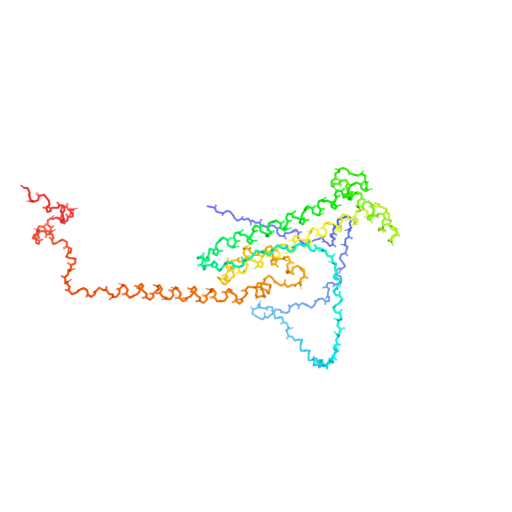
ATOM 2076 N N . THR A 1 255 ? 27.807 -5.443 -47.844 1.00 57.12 255 THR A N 1
ATOM 2077 C CA . THR A 1 255 ? 28.809 -5.022 -48.834 1.00 57.12 255 THR A CA 1
ATOM 2078 C C . THR A 1 255 ? 29.907 -6.074 -48.926 1.00 57.12 255 THR A C 1
ATOM 2080 O O . THR A 1 255 ? 31.093 -5.748 -49.014 1.00 57.12 255 THR A O 1
ATOM 2083 N N . SER A 1 256 ? 29.533 -7.354 -48.853 1.00 50.41 256 SER A N 1
ATOM 2084 C CA . SER A 1 256 ? 30.453 -8.423 -49.198 1.00 50.41 256 SER A CA 1
ATOM 2085 C C . SER A 1 256 ? 30.878 -8.224 -50.660 1.00 50.41 256 SER A C 1
ATOM 2087 O O . SER A 1 256 ? 30.075 -8.264 -51.590 1.00 50.41 256 SER A O 1
ATOM 2089 N N . VAL A 1 257 ? 32.173 -7.967 -50.871 1.00 52.66 257 VAL A N 1
ATOM 2090 C CA . VAL A 1 257 ? 32.841 -7.899 -52.186 1.00 52.66 257 VAL A CA 1
ATOM 2091 C C . VAL A 1 257 ? 32.983 -9.321 -52.753 1.00 52.66 257 VAL A C 1
ATOM 2093 O O . VAL A 1 257 ? 34.047 -9.784 -53.143 1.00 52.66 257 VAL A O 1
ATOM 2096 N N . SER A 1 258 ? 31.883 -10.065 -52.745 1.00 47.91 258 SER A N 1
ATOM 2097 C CA . SER A 1 258 ? 31.739 -11.358 -53.386 1.00 47.91 258 SER A CA 1
ATOM 2098 C C . SER A 1 258 ? 30.277 -11.470 -53.776 1.00 47.91 258 SER A C 1
ATOM 2100 O O . SER A 1 258 ? 29.409 -11.728 -52.946 1.00 47.91 258 SER A O 1
ATOM 2102 N N . GLY A 1 259 ? 29.999 -11.178 -55.047 1.00 46.66 259 GLY A N 1
ATOM 2103 C CA . GLY A 1 259 ? 28.674 -11.249 -55.648 1.00 46.66 259 GLY A CA 1
ATOM 2104 C C . GLY A 1 259 ? 28.146 -12.680 -55.683 1.00 46.66 259 GLY A C 1
ATOM 2105 O O . GLY A 1 259 ? 28.075 -13.300 -56.737 1.00 46.66 259 GLY A O 1
ATOM 2106 N N . GLY A 1 260 ? 27.744 -13.202 -54.531 1.00 42.31 260 GLY A N 1
ATOM 2107 C CA . GLY A 1 260 ? 26.935 -14.398 -54.404 1.00 42.31 260 GLY A CA 1
ATOM 2108 C C . GLY A 1 260 ? 25.472 -14.002 -54.470 1.00 42.31 260 GLY A C 1
ATOM 2109 O O . GLY A 1 260 ? 24.777 -14.008 -53.457 1.00 42.31 260 GLY A O 1
ATOM 2110 N N . THR A 1 261 ? 24.979 -13.657 -55.662 1.00 42.88 261 THR A N 1
ATOM 2111 C CA . THR A 1 261 ? 23.534 -13.706 -55.898 1.00 42.88 261 THR A CA 1
ATOM 2112 C C . THR A 1 261 ? 23.094 -15.096 -55.452 1.00 42.88 261 THR A C 1
ATOM 2114 O O . THR A 1 261 ? 23.570 -16.090 -56.002 1.00 42.88 261 THR A O 1
ATOM 2117 N N . LYS A 1 262 ? 22.201 -15.195 -54.458 1.00 53.09 262 LYS A N 1
ATOM 2118 C CA . LYS A 1 262 ? 21.406 -16.411 -54.272 1.00 53.09 262 LYS A CA 1
ATOM 2119 C C . LYS A 1 262 ? 20.607 -16.581 -55.559 1.00 53.09 262 LYS A C 1
ATOM 2121 O O . LYS A 1 262 ? 19.490 -16.082 -55.683 1.00 53.09 262 LYS A O 1
ATOM 2126 N N . GLN A 1 263 ? 21.219 -17.213 -56.559 1.00 48.47 263 GLN A N 1
ATOM 2127 C CA . GLN A 1 263 ? 20.516 -17.687 -57.728 1.00 48.47 263 GLN A CA 1
ATOM 2128 C C . GLN A 1 263 ? 19.448 -18.617 -57.171 1.00 48.47 263 GLN A C 1
ATOM 2130 O O . GLN A 1 263 ? 19.760 -19.666 -56.606 1.00 48.47 263 GLN A O 1
ATOM 2135 N N . LYS A 1 264 ? 18.179 -18.215 -57.308 1.00 58.06 264 LYS A N 1
ATOM 2136 C CA . LYS A 1 264 ? 17.080 -19.180 -57.350 1.00 58.06 264 LYS A CA 1
ATOM 2137 C C . LYS A 1 264 ? 17.565 -20.335 -58.228 1.00 58.06 264 LYS A C 1
ATOM 2139 O O . LYS A 1 264 ? 18.147 -20.030 -59.276 1.00 58.06 264 LYS A O 1
ATOM 2144 N N . PRO A 1 265 ? 17.403 -21.604 -57.818 1.00 50.62 265 PRO A N 1
ATOM 2145 C CA . PRO A 1 265 ? 17.885 -22.719 -58.616 1.00 50.62 265 PRO A CA 1
ATOM 2146 C C . PRO A 1 265 ? 17.339 -22.530 -60.029 1.00 50.62 265 PRO A C 1
ATOM 2148 O O . PRO A 1 265 ? 16.126 -22.537 -60.237 1.00 50.62 265 PRO A O 1
ATOM 2151 N N . LYS A 1 266 ? 18.227 -22.248 -60.992 1.00 55.47 266 LYS A N 1
ATOM 2152 C CA . LYS A 1 266 ? 17.865 -22.243 -62.406 1.00 55.47 266 LYS A CA 1
ATOM 2153 C C . LYS A 1 266 ? 17.363 -23.653 -62.668 1.00 55.47 266 LYS A C 1
ATOM 2155 O O . LYS A 1 266 ? 18.163 -24.588 -62.723 1.00 55.47 266 LYS A O 1
ATOM 2160 N N . SER A 1 267 ? 16.044 -23.823 -62.742 1.00 58.38 267 SER A N 1
ATOM 2161 C CA . SER A 1 267 ? 15.452 -25.079 -63.177 1.00 58.38 267 SER A CA 1
ATOM 2162 C C . SER A 1 267 ? 16.144 -25.439 -64.483 1.00 58.38 267 SER A C 1
ATOM 2164 O O . SER A 1 267 ? 16.186 -24.619 -65.399 1.00 58.38 267 SER A O 1
ATOM 2166 N N . THR A 1 268 ? 16.726 -26.632 -64.564 1.00 64.06 268 THR A N 1
ATOM 2167 C CA . THR A 1 268 ? 17.467 -27.122 -65.742 1.00 64.06 268 THR A CA 1
ATOM 2168 C C . THR A 1 268 ? 16.521 -27.457 -66.908 1.00 64.06 268 THR A C 1
ATOM 2170 O O . THR A 1 268 ? 16.799 -28.344 -67.705 1.00 64.06 268 THR A O 1
ATOM 2173 N N . LEU A 1 269 ? 15.376 -26.777 -66.971 1.00 68.00 269 LEU A N 1
ATOM 2174 C CA . LEU A 1 269 ? 14.295 -26.982 -67.915 1.00 68.00 269 LEU A CA 1
ATOM 2175 C C . LEU A 1 269 ? 14.333 -25.882 -68.969 1.00 68.00 269 LEU A C 1
ATOM 2177 O O . LEU A 1 269 ? 14.451 -24.697 -68.649 1.00 68.00 269 LEU A O 1
ATOM 2181 N N . THR A 1 270 ? 14.209 -26.283 -70.228 1.00 77.56 270 THR A N 1
ATOM 2182 C CA . THR A 1 270 ? 13.994 -25.355 -71.342 1.00 77.56 270 THR A CA 1
ATOM 2183 C C . THR A 1 270 ? 12.619 -24.673 -71.219 1.00 77.56 270 THR A C 1
ATOM 2185 O O . THR A 1 270 ? 11.739 -25.185 -70.517 1.00 77.56 270 THR A O 1
ATOM 2188 N N . PRO A 1 271 ? 12.394 -23.516 -71.873 1.00 77.25 271 PRO A N 1
ATOM 2189 C CA . PRO A 1 271 ? 11.112 -22.804 -71.823 1.00 77.25 271 PRO A CA 1
ATOM 2190 C C . PRO A 1 271 ? 9.898 -23.680 -72.168 1.00 77.25 271 PRO A C 1
ATOM 2192 O O . PRO A 1 271 ? 8.881 -23.617 -71.475 1.00 77.25 271 PRO A O 1
ATOM 2195 N N . ASP A 1 272 ? 10.042 -24.571 -73.148 1.00 75.06 272 ASP A N 1
ATOM 2196 C CA . ASP A 1 272 ? 8.981 -25.497 -73.561 1.00 75.06 272 ASP A CA 1
ATOM 2197 C C . ASP A 1 272 ? 8.666 -26.530 -72.469 1.00 75.06 272 ASP A C 1
ATOM 2199 O O . ASP A 1 272 ? 7.507 -26.827 -72.181 1.00 75.06 272 ASP A O 1
ATOM 2203 N N . GLN A 1 273 ? 9.691 -27.026 -71.773 1.00 78.31 273 GLN A N 1
ATOM 2204 C CA . GLN A 1 273 ? 9.518 -27.967 -70.665 1.00 78.31 273 GLN A CA 1
ATOM 2205 C C . GLN A 1 273 ? 8.856 -27.316 -69.443 1.00 78.31 273 GLN A C 1
ATOM 2207 O O . GLN A 1 273 ? 8.110 -27.981 -68.725 1.00 78.31 273 GLN A O 1
ATOM 2212 N N . MET A 1 274 ? 9.075 -26.018 -69.215 1.00 78.50 274 MET A N 1
ATOM 2213 C CA . MET A 1 274 ? 8.355 -25.273 -68.176 1.00 78.50 274 MET A CA 1
ATOM 2214 C C . MET A 1 274 ? 6.873 -25.091 -68.522 1.00 78.50 274 MET A C 1
ATOM 2216 O O . MET A 1 274 ? 6.026 -25.178 -67.630 1.00 78.50 274 MET A O 1
ATOM 2220 N N . ALA A 1 275 ? 6.545 -24.879 -69.800 1.00 78.00 275 ALA A N 1
ATOM 2221 C CA . ALA A 1 275 ? 5.159 -24.791 -70.252 1.00 78.00 275 ALA A CA 1
ATOM 2222 C C . ALA A 1 275 ? 4.418 -26.125 -70.065 1.00 78.00 275 ALA A C 1
ATOM 2224 O O . ALA A 1 275 ? 3.292 -26.136 -69.564 1.00 78.00 275 ALA A O 1
ATOM 2225 N N . ILE A 1 276 ? 5.077 -27.248 -70.370 1.00 79.75 276 ILE A N 1
ATOM 2226 C CA . ILE A 1 276 ? 4.519 -28.591 -70.163 1.00 79.75 276 ILE A CA 1
ATOM 2227 C C . ILE A 1 276 ? 4.344 -28.896 -68.669 1.00 79.75 276 ILE A C 1
ATOM 2229 O O . ILE A 1 276 ? 3.283 -29.374 -68.275 1.00 79.75 276 ILE A O 1
ATOM 2233 N N . ALA A 1 277 ? 5.320 -28.553 -67.818 1.00 81.38 277 ALA A N 1
ATOM 2234 C CA . ALA A 1 277 ? 5.197 -28.718 -66.365 1.00 81.38 277 ALA A CA 1
ATOM 2235 C C . ALA A 1 277 ? 3.977 -27.967 -65.804 1.00 81.38 277 ALA A C 1
ATOM 2237 O O . ALA A 1 277 ? 3.225 -28.504 -64.991 1.00 81.38 277 ALA A O 1
ATOM 2238 N N . LYS A 1 278 ? 3.751 -26.740 -66.292 1.00 82.75 278 LYS A N 1
ATOM 2239 C CA . LYS A 1 278 ? 2.613 -25.908 -65.894 1.00 82.75 278 LYS A CA 1
ATOM 2240 C C . LYS A 1 278 ? 1.278 -26.470 -66.393 1.00 82.75 278 LYS A C 1
ATOM 2242 O O . LYS A 1 278 ? 0.309 -26.446 -65.642 1.00 82.75 278 LYS A O 1
ATOM 2247 N N . LEU A 1 279 ? 1.231 -27.003 -67.617 1.00 82.19 279 LEU A N 1
ATOM 2248 C CA . LEU A 1 279 ? 0.056 -27.698 -68.165 1.00 82.19 279 LEU A CA 1
ATOM 2249 C C . LEU A 1 279 ? -0.271 -28.988 -67.402 1.00 82.19 279 LEU A C 1
ATOM 2251 O O . LEU A 1 279 ? -1.438 -29.288 -67.182 1.00 82.19 279 LEU A O 1
ATOM 2255 N N . ALA A 1 280 ? 0.752 -29.714 -66.951 1.00 79.38 280 ALA A N 1
ATOM 2256 C CA . ALA A 1 280 ? 0.609 -30.921 -66.142 1.00 79.38 280 ALA A CA 1
ATOM 2257 C C . ALA A 1 280 ? 0.279 -30.638 -64.661 1.00 79.38 280 ALA A C 1
ATOM 2259 O O . ALA A 1 280 ? 0.163 -31.573 -63.872 1.00 79.38 280 ALA A O 1
ATOM 2260 N N . GLY A 1 281 ? 0.160 -29.364 -64.260 1.00 81.50 281 GLY A N 1
ATOM 2261 C CA . GLY A 1 281 ? -0.127 -28.971 -62.878 1.00 81.50 281 GLY A CA 1
ATOM 2262 C C . GLY A 1 281 ? 1.001 -29.274 -61.885 1.00 81.50 281 GLY A C 1
ATOM 2263 O O . GLY A 1 281 ? 0.766 -29.272 -60.679 1.00 81.50 281 GLY A O 1
ATOM 2264 N N . MET A 1 282 ? 2.221 -29.530 -62.366 1.00 82.50 282 MET A N 1
ATOM 2265 C CA . MET A 1 282 ? 3.377 -29.863 -61.532 1.00 82.50 282 MET A CA 1
ATOM 2266 C C . MET A 1 282 ? 4.282 -28.652 -61.318 1.00 82.50 282 MET A C 1
ATOM 2268 O O . MET A 1 282 ? 4.424 -27.780 -62.182 1.00 82.50 282 MET A O 1
ATOM 2272 N N . LYS A 1 283 ? 4.965 -28.608 -60.168 1.00 80.75 283 LYS A N 1
ATOM 2273 C CA . LYS A 1 283 ? 6.018 -27.608 -59.958 1.00 80.75 283 LYS A CA 1
ATOM 2274 C C . LYS A 1 283 ? 7.190 -27.911 -60.907 1.00 80.75 283 LYS A C 1
ATOM 2276 O O . LYS A 1 283 ? 7.582 -29.074 -61.021 1.00 80.75 283 LYS A O 1
ATOM 2281 N N . PRO A 1 284 ? 7.809 -26.900 -61.550 1.00 75.50 284 PRO A N 1
ATOM 2282 C CA . PRO A 1 284 ? 8.923 -27.114 -62.482 1.00 75.50 284 PRO A CA 1
ATOM 2283 C C . PRO A 1 284 ? 10.076 -27.944 -61.893 1.00 75.50 284 PRO A C 1
ATOM 2285 O O . PRO A 1 284 ? 10.703 -28.738 -62.585 1.00 75.50 284 PRO A O 1
ATOM 2288 N N . GLU A 1 285 ? 10.333 -27.821 -60.592 1.00 78.12 285 GLU A N 1
ATOM 2289 C CA . GLU A 1 285 ? 11.372 -28.591 -59.897 1.00 78.12 285 GLU A CA 1
ATOM 2290 C C . GLU A 1 285 ? 11.044 -30.086 -59.763 1.00 78.12 285 GLU A C 1
ATOM 2292 O O . GLU A 1 285 ? 11.949 -30.919 -59.759 1.00 78.12 285 GLU A O 1
ATOM 2297 N N . GLU A 1 286 ? 9.762 -30.442 -59.669 1.00 75.00 286 GLU A N 1
ATOM 2298 C CA . GLU A 1 286 ? 9.307 -31.835 -59.618 1.00 75.00 286 GLU A CA 1
ATOM 2299 C C . GLU A 1 286 ? 9.362 -32.458 -61.010 1.00 75.00 286 GLU A C 1
ATOM 2301 O O . GLU A 1 286 ? 9.900 -33.550 -61.176 1.00 75.00 286 GLU A O 1
ATOM 2306 N N . TYR A 1 287 ? 8.923 -31.716 -62.027 1.00 77.38 287 TYR A N 1
ATOM 2307 C CA . TYR A 1 287 ? 8.996 -32.141 -63.424 1.00 77.38 287 TYR A CA 1
ATOM 2308 C C . TYR A 1 287 ? 10.443 -32.404 -63.884 1.00 77.38 287 TYR A C 1
ATOM 2310 O O . TYR A 1 287 ? 10.724 -33.396 -64.556 1.00 77.38 287 TYR A O 1
ATOM 2318 N N . ALA A 1 288 ? 11.399 -31.584 -63.432 1.00 77.25 288 ALA A N 1
ATOM 2319 C CA . ALA A 1 288 ? 12.822 -31.770 -63.723 1.00 77.25 288 ALA A CA 1
ATOM 2320 C C . ALA A 1 288 ? 13.408 -33.093 -63.194 1.00 77.25 288 ALA A C 1
ATOM 2322 O O . ALA A 1 288 ? 14.399 -33.580 -63.742 1.00 77.25 288 ALA A O 1
ATOM 2323 N N . LYS A 1 289 ? 12.811 -33.691 -62.154 1.00 76.88 289 LYS A N 1
ATOM 2324 C CA . LYS A 1 289 ? 13.231 -34.999 -61.621 1.00 76.88 289 LYS A CA 1
ATOM 2325 C C . LYS A 1 289 ? 12.728 -36.164 -62.474 1.00 76.88 289 LYS A C 1
ATOM 2327 O O . LYS A 1 289 ? 13.389 -37.195 -62.509 1.00 76.88 289 LYS A O 1
ATOM 2332 N N . TYR A 1 290 ? 11.600 -35.996 -63.166 1.00 72.19 290 TYR A N 1
ATOM 2333 C CA . TYR A 1 290 ? 11.013 -37.031 -64.023 1.00 72.19 290 TYR A CA 1
ATOM 2334 C C . TYR A 1 290 ? 11.675 -37.124 -65.401 1.00 72.19 290 TYR A C 1
ATOM 2336 O O . TYR A 1 290 ? 11.713 -38.207 -65.965 1.00 72.19 290 TYR A O 1
ATOM 2344 N N . ILE A 1 291 ? 12.233 -36.025 -65.919 1.00 72.62 291 ILE A N 1
ATOM 2345 C CA . ILE A 1 291 ? 12.938 -36.014 -67.216 1.00 72.62 291 ILE A CA 1
ATOM 2346 C C . ILE A 1 291 ? 14.392 -36.510 -67.106 1.00 72.62 291 ILE A C 1
ATOM 2348 O O . ILE A 1 291 ? 14.975 -36.937 -68.095 1.00 72.62 291 ILE A O 1
ATOM 2352 N N . LYS A 1 292 ? 15.011 -36.440 -65.919 1.00 61.09 292 LYS A N 1
ATOM 2353 C CA . LYS A 1 292 ? 16.416 -36.847 -65.703 1.00 61.09 292 LYS A CA 1
ATOM 2354 C C . LYS A 1 292 ? 16.616 -38.356 -65.451 1.00 61.09 292 LYS A C 1
ATOM 2356 O O . LYS A 1 292 ? 17.702 -38.745 -65.026 1.00 61.09 292 LYS A O 1
ATOM 2361 N N . LYS A 1 293 ? 15.601 -39.185 -65.693 1.00 47.47 293 LYS A N 1
ATOM 2362 C CA . LYS A 1 293 ? 15.677 -40.654 -65.707 1.00 47.47 293 LYS A CA 1
ATOM 2363 C C . LYS A 1 293 ? 15.443 -41.152 -67.123 1.00 47.47 293 LYS A C 1
ATOM 2365 O O . LYS A 1 293 ? 16.087 -42.162 -67.467 1.00 47.47 293 LYS A O 1
#